Protein AF-A0A7S0T5B4-F1 (afdb_monomer_lite)

pLDDT: mean 70.28, std 14.41, range [34.53, 91.69]

Structure (mmCIF, N/CA/C/O backbone):
data_AF-A0A7S0T5B4-F1
#
_entry.id   AF-A0A7S0T5B4-F1
#
loop_
_atom_site.group_PDB
_atom_site.id
_atom_site.type_symbol
_atom_site.label_atom_id
_atom_site.label_alt_id
_atom_site.label_comp_id
_atom_site.label_asym_id
_atom_site.label_entity_id
_atom_site.label_seq_id
_atom_site.pdbx_PDB_ins_code
_atom_site.Cartn_x
_atom_site.Cartn_y
_atom_site.Cartn_z
_atom_site.occupancy
_atom_site.B_iso_or_equiv
_atom_site.auth_seq_id
_atom_site.auth_comp_id
_atom_site.auth_asym_id
_atom_site.auth_atom_id
_atom_site.pdbx_PDB_model_num
ATOM 1 N N . ARG A 1 1 ? -4.458 7.002 -20.142 1.00 47.94 1 ARG A N 1
ATOM 2 C CA . ARG A 1 1 ? -3.308 7.136 -19.213 1.00 47.94 1 ARG A CA 1
ATOM 3 C C . ARG A 1 1 ? -2.777 5.730 -18.992 1.00 47.94 1 ARG A C 1
ATOM 5 O O . ARG A 1 1 ? -3.425 4.990 -18.274 1.00 47.94 1 ARG A O 1
ATOM 12 N N . TYR A 1 2 ? -1.696 5.323 -19.653 1.00 45.62 2 TYR A N 1
ATOM 13 C CA . TYR A 1 2 ? -1.234 3.934 -19.577 1.00 45.62 2 TYR A CA 1
ATOM 14 C C . TYR A 1 2 ? 0.257 3.908 -19.277 1.00 45.62 2 TYR A C 1
ATOM 16 O O . TYR A 1 2 ? 1.030 4.614 -19.922 1.00 45.62 2 TYR A O 1
ATOM 24 N N . SER A 1 3 ? 0.638 3.125 -18.272 1.00 52.44 3 SER A N 1
ATOM 25 C CA . SER A 1 3 ? 2.032 2.772 -18.050 1.00 52.44 3 SER A CA 1
ATOM 26 C C . SER A 1 3 ? 2.401 1.601 -18.955 1.00 52.44 3 SER A C 1
ATOM 28 O O . SER A 1 3 ? 1.621 0.650 -19.013 1.00 52.44 3 SER A O 1
ATOM 30 N N . PRO A 1 4 ? 3.576 1.596 -19.604 1.00 54.25 4 PRO A N 1
ATOM 31 C CA . PRO A 1 4 ? 3.998 0.470 -20.438 1.00 54.25 4 PRO A CA 1
ATOM 32 C C . PRO A 1 4 ? 4.185 -0.853 -19.669 1.00 54.25 4 PRO A C 1
ATOM 34 O O . PRO A 1 4 ? 4.236 -1.905 -20.289 1.00 54.25 4 PRO A O 1
ATOM 37 N N . ASP A 1 5 ? 4.272 -0.823 -18.337 1.00 60.16 5 ASP A N 1
ATOM 38 C CA . ASP A 1 5 ? 4.393 -2.007 -17.467 1.00 60.16 5 ASP A CA 1
ATOM 39 C C . ASP A 1 5 ? 3.127 -2.294 -16.639 1.00 60.16 5 ASP A C 1
ATOM 41 O O . ASP A 1 5 ? 3.146 -3.185 -15.795 1.00 60.16 5 ASP A O 1
ATOM 45 N N . GLY A 1 6 ? 2.057 -1.509 -16.812 1.00 68.62 6 GLY A N 1
ATOM 46 C CA . GLY A 1 6 ? 0.827 -1.659 -16.028 1.00 68.62 6 GLY A CA 1
ATOM 47 C C . GLY A 1 6 ? 0.939 -1.324 -14.531 1.00 68.62 6 GLY A C 1
ATOM 48 O O . GLY A 1 6 ? 0.002 -1.617 -13.793 1.00 68.62 6 GLY A O 1
ATOM 49 N N . SER A 1 7 ? 2.036 -0.711 -14.061 1.00 74.81 7 SER A N 1
ATOM 50 C CA . SER A 1 7 ? 2.204 -0.328 -12.650 1.00 74.81 7 SER A CA 1
ATOM 51 C C . SER A 1 7 ? 1.821 1.135 -12.386 1.00 74.81 7 SER A C 1
ATOM 53 O O . SER A 1 7 ? 1.970 2.010 -13.247 1.00 74.81 7 SER A O 1
ATOM 55 N N . ALA A 1 8 ? 1.311 1.410 -11.184 1.00 72.88 8 ALA A N 1
ATOM 56 C CA . ALA A 1 8 ? 1.020 2.759 -10.711 1.00 72.88 8 ALA A CA 1
ATOM 57 C C . ALA A 1 8 ? 1.145 2.838 -9.184 1.00 72.88 8 ALA A C 1
ATOM 59 O O . ALA A 1 8 ? 0.676 1.949 -8.471 1.00 72.88 8 ALA A O 1
ATOM 60 N N . GLU A 1 9 ? 1.732 3.926 -8.685 1.00 76.25 9 GLU A N 1
ATOM 61 C CA . GLU A 1 9 ? 1.718 4.255 -7.262 1.00 76.25 9 GLU A CA 1
ATOM 62 C C . GLU A 1 9 ? 0.690 5.352 -7.002 1.00 76.25 9 GLU A C 1
ATOM 64 O O . GLU A 1 9 ? 0.733 6.425 -7.605 1.00 76.25 9 GLU A O 1
ATOM 69 N N . PHE A 1 10 ? -0.244 5.083 -6.091 1.00 73.00 10 PHE A N 1
ATOM 70 C CA . PHE A 1 10 ? -1.314 6.023 -5.761 1.00 73.00 10 PHE A CA 1
ATOM 71 C C . PHE A 1 10 ? -1.038 6.816 -4.485 1.00 73.00 10 PHE A C 1
ATOM 73 O O . PHE A 1 10 ? -1.572 7.912 -4.366 1.00 73.00 10 PHE A O 1
ATOM 80 N N . ASN A 1 11 ? -0.201 6.286 -3.575 1.00 74.44 11 ASN A N 1
ATOM 81 C CA . ASN A 1 11 ? 0.131 6.878 -2.271 1.00 74.44 11 ASN A CA 1
ATOM 82 C C . ASN A 1 11 ? -1.091 7.526 -1.613 1.00 74.44 11 ASN A C 1
ATOM 84 O O . ASN A 1 11 ? -1.126 8.719 -1.337 1.00 74.44 11 ASN A O 1
ATOM 88 N N . TRP A 1 12 ? -2.110 6.696 -1.414 1.00 78.44 12 TRP A N 1
ATOM 89 C CA . TRP A 1 12 ? -3.453 7.108 -1.045 1.00 78.44 12 TRP A CA 1
ATOM 90 C C . TRP A 1 12 ? -3.773 6.629 0.374 1.00 78.44 12 TRP A C 1
ATOM 92 O O . TRP A 1 12 ? -3.444 5.488 0.719 1.00 78.44 12 TRP A O 1
ATOM 102 N N . ARG A 1 13 ? -4.418 7.463 1.204 1.00 80.62 13 ARG A N 1
ATOM 103 C CA . ARG A 1 13 ? -4.793 7.089 2.580 1.00 80.62 13 ARG A CA 1
ATOM 104 C C . ARG A 1 13 ? -6.258 7.401 2.861 1.00 80.62 13 ARG A C 1
ATOM 106 O O . ARG A 1 13 ? -6.665 8.557 2.868 1.00 80.62 13 ARG A O 1
ATOM 113 N N . MET A 1 14 ? -7.027 6.355 3.157 1.00 83.69 14 MET A N 1
ATOM 114 C CA . MET A 1 14 ? -8.452 6.448 3.477 1.00 83.69 14 MET A CA 1
ATOM 115 C C . MET A 1 14 ? -8.731 5.928 4.879 1.00 83.69 14 MET A C 1
ATOM 117 O O . MET A 1 14 ? -8.122 4.951 5.321 1.00 83.69 14 MET A O 1
ATOM 121 N N . GLY A 1 15 ? -9.665 6.586 5.560 1.00 85.69 15 GLY A N 1
ATOM 122 C CA . GLY A 1 15 ? -10.147 6.202 6.878 1.00 85.69 15 GLY A CA 1
ATOM 123 C C . GLY A 1 15 ? -11.658 6.009 6.890 1.00 85.69 15 GLY A C 1
ATOM 124 O O . GLY A 1 15 ? -12.410 6.740 6.238 1.00 85.69 15 GLY A O 1
ATOM 125 N N . TRP A 1 16 ? -12.106 5.046 7.690 1.00 86.44 16 TRP A N 1
ATOM 126 C CA . TRP A 1 16 ? -13.516 4.817 7.980 1.00 86.44 16 TRP A CA 1
ATOM 127 C C . TRP A 1 16 ? -13.686 4.614 9.477 1.00 86.44 16 TRP A C 1
ATOM 129 O O . TRP A 1 16 ? -12.883 3.930 10.109 1.00 86.44 16 TRP A O 1
ATOM 139 N N . TRP A 1 17 ? -14.745 5.198 10.029 1.00 85.69 17 TRP A N 1
ATOM 140 C CA . TRP A 1 17 ? -15.187 4.877 11.376 1.00 85.69 17 TRP A CA 1
ATOM 141 C C . TRP A 1 17 ? -15.884 3.525 11.340 1.00 85.69 17 TRP A C 1
ATOM 143 O O . TRP A 1 17 ? -16.792 3.315 10.534 1.00 85.69 17 TRP A O 1
ATOM 153 N N . VAL A 1 18 ? -15.431 2.603 12.182 1.00 80.44 18 VAL A N 1
ATOM 154 C CA . VAL A 1 18 ? -15.962 1.243 12.247 1.00 80.44 18 VAL A CA 1
ATOM 155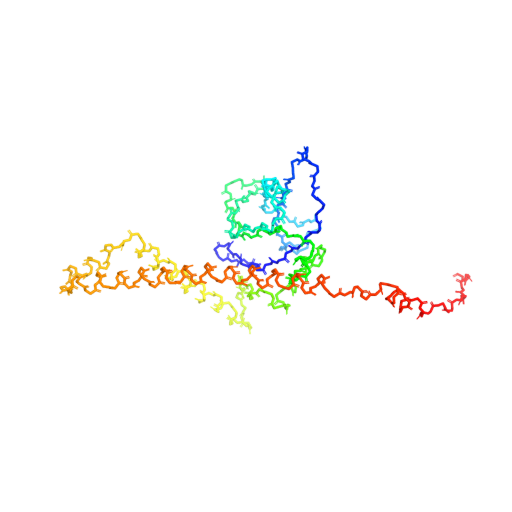 C C . VAL A 1 18 ? -16.343 0.956 13.688 1.00 80.44 18 VAL A C 1
ATOM 157 O O . VAL A 1 18 ? -15.497 0.998 14.578 1.00 80.44 18 VAL A O 1
ATOM 160 N N . SER A 1 19 ? -17.616 0.646 13.913 1.00 80.62 19 SER A N 1
ATOM 161 C CA . SER A 1 19 ? -18.043 -0.021 15.139 1.00 80.62 19 SER A CA 1
ATOM 162 C C . SER A 1 19 ? -17.615 -1.481 15.048 1.00 80.62 19 SER A C 1
ATOM 164 O O . SER A 1 19 ? -17.851 -2.120 14.020 1.00 80.62 19 SER A O 1
ATOM 166 N N . LEU A 1 20 ? -16.952 -1.997 16.086 1.00 71.88 20 LEU A N 1
ATOM 167 C CA . LEU A 1 20 ? -16.491 -3.384 16.098 1.00 71.88 20 LEU A CA 1
ATOM 168 C C . LEU A 1 20 ? -17.708 -4.306 15.900 1.00 71.88 20 LEU A C 1
ATOM 170 O O . LEU A 1 20 ? -18.674 -4.193 16.657 1.00 71.88 20 LEU A O 1
ATOM 174 N N . PRO A 1 21 ? -17.717 -5.138 14.843 1.00 67.50 21 PRO A N 1
ATOM 175 C CA . PRO A 1 21 ? -18.874 -5.958 14.519 1.00 67.50 21 PRO A CA 1
ATOM 176 C C . PRO A 1 21 ? -19.073 -7.038 15.582 1.00 67.50 21 PRO A C 1
ATOM 178 O O . PRO A 1 21 ? -18.110 -7.497 16.196 1.00 67.50 21 PRO A O 1
ATOM 181 N N . ASP A 1 22 ? -20.319 -7.484 15.753 1.00 65.69 22 ASP A N 1
ATOM 182 C CA . ASP A 1 22 ? -20.620 -8.668 16.559 1.00 65.69 22 ASP A CA 1
ATOM 183 C C . ASP A 1 22 ? -19.758 -9.854 16.108 1.00 65.69 22 ASP A C 1
ATOM 185 O O . ASP A 1 22 ? -19.593 -10.091 14.907 1.00 65.69 22 ASP A O 1
ATOM 189 N N . ALA A 1 23 ? -19.271 -10.656 17.061 1.00 63.50 23 ALA A N 1
ATOM 190 C CA . ALA A 1 23 ? -18.401 -11.813 16.804 1.00 63.50 23 ALA A CA 1
ATOM 191 C C . ALA A 1 23 ? -19.007 -12.853 15.828 1.00 63.50 23 ALA A C 1
ATOM 193 O O . ALA A 1 23 ? -18.297 -13.701 15.271 1.00 63.50 23 ALA A O 1
ATOM 194 N N . ALA A 1 24 ? -20.323 -12.785 15.602 1.00 66.31 24 ALA A N 1
ATOM 195 C CA . ALA A 1 24 ? -21.058 -13.606 14.647 1.00 66.31 24 ALA A CA 1
ATOM 196 C C . ALA A 1 24 ? -20.854 -13.187 13.174 1.00 66.31 24 ALA A C 1
ATOM 198 O O . ALA A 1 24 ? -21.029 -14.014 12.278 1.00 66.31 24 ALA A O 1
ATOM 199 N N . LEU A 1 25 ? -20.461 -11.940 12.893 1.00 68.12 25 LEU A N 1
ATOM 200 C CA . LEU A 1 25 ? -20.338 -11.410 11.532 1.00 68.12 25 LEU A CA 1
ATOM 201 C C . LEU A 1 25 ? -18.911 -11.566 10.991 1.00 68.12 25 LEU A C 1
ATOM 203 O O . LEU A 1 25 ? -17.937 -11.068 11.552 1.00 68.12 25 LEU A O 1
ATOM 207 N N . SER A 1 26 ? -18.768 -12.227 9.838 1.00 76.06 26 SER A N 1
ATOM 208 C CA . SER A 1 26 ? -17.487 -12.293 9.129 1.00 76.06 26 SER A CA 1
ATOM 209 C C . SER A 1 26 ? -17.218 -10.979 8.391 1.00 76.06 26 SER A C 1
ATOM 211 O O . SER A 1 26 ? -17.600 -10.825 7.228 1.00 76.06 26 SER A O 1
ATOM 213 N N . ALA A 1 27 ? -16.570 -10.028 9.058 1.00 82.00 27 ALA A N 1
ATOM 214 C CA . ALA A 1 27 ? -16.203 -8.757 8.447 1.00 82.00 27 ALA A CA 1
ATOM 215 C C . ALA A 1 27 ? -15.179 -8.946 7.315 1.00 82.00 27 ALA A C 1
ATOM 217 O O . ALA A 1 27 ? -14.152 -9.616 7.473 1.00 82.00 27 ALA A O 1
ATOM 218 N N . ARG A 1 28 ? -15.463 -8.336 6.161 1.00 86.94 28 ARG A N 1
ATOM 219 C CA . ARG A 1 28 ? -14.606 -8.365 4.971 1.00 86.94 28 ARG A CA 1
ATOM 220 C C . ARG A 1 28 ? -14.387 -6.951 4.457 1.00 86.94 28 ARG A C 1
ATOM 222 O O . ARG A 1 28 ? -15.324 -6.160 4.413 1.00 86.94 28 ARG A O 1
ATOM 229 N N . LEU A 1 29 ? -13.163 -6.666 4.028 1.00 88.00 29 LEU A N 1
ATOM 230 C CA . LEU A 1 29 ? -12.830 -5.449 3.298 1.00 88.00 29 LEU A CA 1
ATOM 231 C C . LEU A 1 29 ? -12.754 -5.786 1.810 1.00 88.00 29 LEU A C 1
ATOM 233 O O . LEU A 1 29 ? -11.847 -6.496 1.379 1.00 88.00 29 LEU A O 1
ATOM 237 N N . ARG A 1 30 ? -13.713 -5.288 1.030 1.00 90.50 30 ARG A N 1
ATOM 238 C CA . ARG A 1 30 ? -13.732 -5.464 -0.422 1.00 90.50 30 ARG A CA 1
ATOM 239 C C . ARG A 1 30 ? -12.977 -4.327 -1.096 1.00 90.50 30 ARG A C 1
ATOM 241 O O . ARG A 1 30 ? -13.276 -3.159 -0.867 1.00 90.50 30 ARG A O 1
ATOM 248 N N . LEU A 1 31 ? -12.019 -4.682 -1.939 1.00 89.81 31 LEU A N 1
ATOM 249 C CA . LEU A 1 31 ? -11.233 -3.762 -2.750 1.00 89.81 31 LEU A CA 1
ATOM 250 C C . LEU A 1 31 ? -11.639 -3.913 -4.206 1.00 89.81 31 LEU A C 1
ATOM 252 O O . LEU A 1 31 ? -11.792 -5.035 -4.691 1.00 89.81 31 LEU A O 1
ATOM 256 N N . GLN A 1 32 ? -11.812 -2.789 -4.893 1.00 89.31 32 GLN A N 1
ATOM 257 C CA . GLN A 1 32 ? -12.208 -2.735 -6.294 1.00 89.31 32 GLN A CA 1
ATOM 258 C C . GLN A 1 32 ? -11.385 -1.669 -7.013 1.00 89.31 32 GLN A C 1
ATOM 260 O O . GLN A 1 32 ? -11.203 -0.567 -6.501 1.00 89.31 32 GLN A O 1
ATOM 265 N N . VAL A 1 33 ? -10.884 -2.020 -8.191 1.00 85.81 33 VAL A N 1
ATOM 266 C CA . VAL A 1 33 ? -10.152 -1.125 -9.086 1.00 85.81 33 VAL A CA 1
ATOM 267 C C . VAL A 1 33 ? -11.009 -0.906 -10.317 1.00 85.81 33 VAL A C 1
ATOM 269 O O . VAL A 1 33 ? -11.443 -1.873 -10.946 1.00 85.81 33 VAL A O 1
ATOM 272 N N . TYR A 1 34 ? -11.225 0.356 -10.654 1.00 83.50 34 TYR A N 1
ATOM 273 C CA . TYR A 1 34 ? -12.055 0.780 -11.768 1.00 83.50 34 TYR A CA 1
ATOM 274 C C . TYR A 1 34 ? -11.219 1.503 -12.825 1.00 83.50 34 TYR A C 1
ATOM 276 O O . TYR A 1 34 ? -10.248 2.185 -12.493 1.00 83.50 34 TYR A O 1
ATOM 284 N N . ASP A 1 35 ? -11.594 1.336 -14.090 1.00 77.81 35 ASP A N 1
ATOM 285 C CA . ASP A 1 35 ? -11.069 2.121 -15.204 1.00 77.81 35 ASP A CA 1
ATOM 286 C C . ASP A 1 35 ? -11.960 3.342 -15.459 1.00 77.81 35 ASP A C 1
ATOM 288 O O . ASP A 1 35 ? -13.141 3.201 -15.773 1.00 77.81 35 ASP A O 1
ATOM 292 N N . ASP A 1 36 ? -11.352 4.520 -15.328 1.00 71.38 36 ASP A N 1
ATOM 293 C CA . ASP A 1 36 ? -11.942 5.852 -15.533 1.00 71.38 36 ASP A CA 1
ATOM 294 C C . ASP A 1 36 ? -11.521 6.453 -16.899 1.00 71.38 36 ASP A C 1
ATOM 296 O O . ASP A 1 36 ? -11.557 7.658 -17.135 1.00 71.38 36 ASP A O 1
ATOM 300 N N . THR A 1 37 ? -11.020 5.635 -17.835 1.00 64.19 37 THR A N 1
ATOM 301 C CA . THR A 1 37 ? -10.594 6.119 -19.165 1.00 64.19 37 THR A CA 1
ATOM 302 C C . THR A 1 37 ? -11.717 6.191 -20.199 1.00 64.19 37 THR A C 1
ATOM 304 O O . THR A 1 37 ? -11.502 6.725 -21.291 1.00 64.19 37 THR A O 1
ATOM 307 N N . SER A 1 38 ? -12.923 5.725 -19.871 1.00 55.25 38 SER A N 1
ATOM 308 C CA . SER A 1 38 ? -14.102 5.777 -20.739 1.00 55.25 38 SER A CA 1
ATOM 309 C C . SER A 1 38 ? -14.705 7.185 -20.810 1.00 55.25 38 SER A C 1
ATOM 311 O O . SER A 1 38 ? -15.785 7.459 -20.292 1.00 55.25 38 SER A O 1
ATOM 313 N N . PHE A 1 39 ? -14.021 8.090 -21.508 1.00 46.06 39 PHE A N 1
ATOM 314 C CA . PHE A 1 39 ? -14.609 9.349 -21.959 1.00 46.06 39 PHE A CA 1
ATOM 315 C C . PHE A 1 39 ? -15.751 9.053 -22.947 1.00 46.06 39 PHE A C 1
ATOM 317 O O . PHE A 1 39 ? -15.509 8.725 -24.106 1.00 46.06 39 PHE A O 1
ATOM 324 N N . GLY A 1 40 ? -17.002 9.189 -22.500 1.00 47.22 40 GLY A N 1
ATOM 325 C CA . GLY A 1 40 ? -18.162 9.327 -23.391 1.00 47.22 40 GLY A CA 1
ATOM 326 C C . GLY A 1 40 ? -19.089 8.119 -23.555 1.00 47.22 40 GLY A C 1
ATOM 327 O O . GLY A 1 40 ? -20.073 8.237 -24.281 1.00 47.22 40 GLY A O 1
ATOM 328 N N . SER A 1 41 ? -18.867 6.989 -22.880 1.00 46.34 41 SER A N 1
ATOM 329 C CA . SER A 1 41 ? -19.896 5.942 -22.799 1.00 46.34 41 SER A CA 1
ATOM 330 C C . SER A 1 41 ? -20.764 6.166 -21.565 1.00 46.34 41 SER A C 1
ATOM 332 O O . SER A 1 41 ? -20.263 6.141 -20.443 1.00 46.34 41 SER A O 1
ATOM 334 N N . PHE A 1 42 ? -22.059 6.392 -21.783 1.00 47.22 42 PHE A N 1
ATOM 335 C CA . PHE A 1 42 ? -23.084 6.471 -20.744 1.00 47.22 42 PHE A CA 1
ATOM 336 C C . PHE A 1 42 ? -22.886 5.377 -19.680 1.00 47.22 42 PHE A C 1
ATOM 338 O O . PHE A 1 42 ? -23.057 4.199 -19.972 1.00 47.22 42 PHE A O 1
ATOM 345 N N . ASN A 1 43 ? -22.571 5.798 -18.453 1.00 47.16 43 ASN A N 1
ATOM 346 C CA . ASN A 1 43 ? -22.687 5.031 -17.212 1.00 47.16 43 ASN A CA 1
ATOM 347 C C . ASN A 1 43 ? -22.009 3.650 -17.181 1.00 47.16 43 ASN A C 1
ATOM 349 O O . ASN A 1 43 ? -22.678 2.633 -17.342 1.00 47.16 43 ASN A O 1
ATOM 353 N N . ALA A 1 44 ? -20.718 3.612 -16.847 1.00 56.00 44 ALA A N 1
ATOM 354 C CA . ALA A 1 44 ? -20.191 2.811 -15.732 1.00 56.00 44 ALA A CA 1
ATOM 355 C C . ALA A 1 44 ? -18.664 2.778 -15.803 1.00 56.00 44 ALA A C 1
ATOM 357 O O . ALA A 1 44 ? -18.107 2.292 -16.788 1.00 56.00 44 ALA A O 1
ATOM 358 N N . ASP A 1 45 ? -17.999 3.211 -14.733 1.00 65.75 45 ASP A N 1
ATOM 359 C CA . ASP A 1 45 ? -16.594 2.879 -14.523 1.00 65.75 45 ASP A CA 1
ATOM 360 C C . ASP A 1 45 ? -16.442 1.356 -14.640 1.00 65.75 45 ASP A C 1
ATOM 362 O O . ASP A 1 45 ? -17.158 0.583 -13.983 1.00 65.75 45 ASP A O 1
ATOM 366 N N . ARG A 1 46 ? -15.548 0.889 -15.515 1.00 77.19 46 ARG A N 1
ATOM 367 C CA . ARG A 1 46 ? -15.425 -0.549 -15.778 1.00 77.19 46 ARG A CA 1
ATOM 368 C C . ARG A 1 46 ? -14.621 -1.192 -14.654 1.00 77.19 46 ARG A C 1
ATOM 370 O O . ARG A 1 46 ? -13.479 -0.815 -14.412 1.00 77.19 46 ARG A O 1
ATOM 377 N N . LEU A 1 47 ? -15.202 -2.177 -13.967 1.00 83.50 47 LEU A N 1
ATOM 378 C CA . LEU A 1 47 ? -14.497 -2.928 -12.927 1.00 83.50 47 LEU A CA 1
ATOM 379 C C . LEU A 1 47 ? -13.356 -3.745 -13.551 1.00 83.50 47 LEU A C 1
ATOM 381 O O . LEU A 1 47 ? -13.606 -4.691 -14.298 1.00 83.50 47 LEU A O 1
ATOM 385 N N . CYS A 1 48 ? -12.123 -3.408 -13.187 1.00 85.12 48 CYS A N 1
ATOM 386 C CA . CYS A 1 48 ? -10.908 -4.060 -13.672 1.00 85.12 48 CYS A CA 1
ATOM 387 C C . CYS A 1 48 ? -10.430 -5.169 -12.747 1.00 85.12 48 CYS A C 1
ATOM 389 O O . CYS A 1 48 ? -9.943 -6.194 -13.207 1.00 85.12 48 CYS A O 1
ATOM 391 N N . ALA A 1 49 ? -10.534 -4.987 -11.434 1.00 88.38 49 ALA A N 1
ATOM 392 C CA . ALA A 1 49 ? -10.062 -6.002 -10.504 1.00 88.38 49 ALA A CA 1
ATOM 393 C C . ALA A 1 49 ? -10.772 -5.891 -9.159 1.00 88.38 49 ALA A C 1
ATOM 395 O O . ALA A 1 49 ? -11.105 -4.790 -8.722 1.00 88.38 49 ALA A O 1
ATOM 396 N N . ALA A 1 50 ? -10.991 -7.023 -8.492 1.00 91.69 50 ALA A N 1
ATOM 397 C CA . ALA A 1 50 ? -11.558 -7.052 -7.151 1.00 91.69 50 ALA A CA 1
ATOM 398 C C . ALA A 1 50 ? -10.890 -8.100 -6.252 1.00 91.69 50 ALA A C 1
ATOM 400 O O . ALA A 1 50 ? -10.405 -9.129 -6.729 1.00 91.69 50 ALA A O 1
ATOM 401 N N . ALA A 1 51 ? -10.887 -7.837 -4.946 1.00 91.50 51 ALA A N 1
ATOM 402 C CA . ALA A 1 51 ? -10.449 -8.770 -3.912 1.00 91.50 51 ALA A CA 1
ATOM 403 C C . ALA A 1 51 ? -11.272 -8.576 -2.642 1.00 91.50 51 ALA A C 1
ATOM 405 O O . ALA A 1 51 ? -11.603 -7.448 -2.279 1.00 91.50 51 ALA A O 1
ATOM 406 N N . ASP A 1 52 ? -11.528 -9.676 -1.941 1.00 91.06 52 ASP A N 1
ATOM 407 C CA . ASP A 1 52 ? -12.118 -9.662 -0.609 1.00 91.06 52 ASP A CA 1
ATOM 408 C C . ASP A 1 52 ? -11.038 -10.017 0.412 1.00 91.06 52 ASP A C 1
ATOM 410 O O . ASP A 1 52 ? -10.496 -11.124 0.418 1.00 91.06 52 ASP A O 1
ATOM 414 N N . LEU A 1 53 ? -10.729 -9.074 1.294 1.00 89.88 53 LEU A N 1
ATOM 415 C CA . LEU A 1 53 ? -9.797 -9.273 2.391 1.00 89.88 53 LEU A CA 1
ATOM 416 C C . LEU A 1 53 ? -10.545 -9.682 3.648 1.00 89.88 53 LEU A C 1
ATOM 418 O O . LEU A 1 53 ? -11.446 -8.983 4.116 1.00 89.88 53 LEU A O 1
ATOM 422 N N . ASN A 1 54 ? -10.130 -10.803 4.229 1.00 87.81 54 ASN A N 1
ATOM 423 C CA . ASN A 1 54 ? -10.606 -11.208 5.538 1.00 87.81 54 ASN A CA 1
ATOM 424 C C . ASN A 1 54 ? -9.892 -10.384 6.619 1.00 87.81 54 ASN A C 1
ATOM 426 O O . ASN A 1 54 ? -8.708 -10.589 6.892 1.00 87.81 54 ASN A O 1
ATOM 430 N N . ILE A 1 55 ? -10.626 -9.454 7.228 1.00 88.56 55 ILE A N 1
ATOM 431 C CA . ILE A 1 55 ? -10.123 -8.586 8.300 1.00 88.56 55 ILE A CA 1
ATOM 432 C C . ILE A 1 55 ? -10.514 -9.089 9.692 1.00 88.56 55 ILE A C 1
ATOM 434 O O . ILE A 1 55 ? -10.140 -8.464 10.678 1.00 88.56 55 ILE A O 1
ATOM 438 N N . ARG A 1 56 ? -11.210 -10.230 9.791 1.00 86.56 56 ARG A N 1
ATOM 439 C CA . ARG A 1 56 ? -11.697 -10.782 11.062 1.00 86.56 56 ARG A CA 1
ATOM 440 C C . ARG A 1 56 ? -10.590 -10.926 12.100 1.00 86.56 56 ARG A C 1
ATOM 442 O O . ARG A 1 56 ? -10.724 -10.387 13.183 1.00 86.56 56 ARG A O 1
ATOM 449 N N . ALA A 1 57 ? -9.470 -11.549 11.732 1.00 85.12 57 ALA A N 1
ATOM 450 C CA . ALA A 1 57 ? -8.344 -11.722 12.649 1.00 85.12 57 ALA A CA 1
ATOM 451 C C . ALA A 1 57 ? -7.823 -10.380 13.194 1.00 85.12 57 ALA A C 1
ATOM 453 O O . ALA A 1 57 ? -7.489 -10.288 14.360 1.00 85.12 57 ALA A O 1
ATOM 454 N N . MET A 1 58 ? -7.821 -9.315 12.379 1.00 86.81 58 MET A N 1
ATOM 455 C CA . MET A 1 58 ? -7.424 -7.989 12.871 1.00 86.81 58 MET A CA 1
ATOM 456 C C . MET A 1 58 ? -8.425 -7.417 13.870 1.00 86.81 58 MET A C 1
ATOM 458 O O . MET A 1 58 ? -8.032 -6.712 14.785 1.00 86.81 58 MET A O 1
ATOM 462 N N . LEU A 1 59 ? -9.717 -7.654 13.665 1.00 85.75 59 LEU A N 1
ATOM 463 C CA . LEU A 1 59 ? -10.752 -7.157 14.566 1.00 85.75 59 LEU A CA 1
ATOM 464 C C . LEU A 1 59 ? -10.741 -7.936 15.885 1.00 85.75 59 LEU A C 1
ATOM 466 O O . LEU A 1 59 ? -10.820 -7.319 16.942 1.00 85.75 59 LEU A O 1
ATOM 470 N N . ASP A 1 60 ? -10.582 -9.259 15.814 1.00 84.31 60 ASP A N 1
ATOM 471 C CA . ASP A 1 60 ? -10.480 -10.143 16.978 1.00 84.31 60 ASP A CA 1
ATOM 472 C C . ASP A 1 60 ? -9.248 -9.777 17.827 1.00 84.31 60 ASP A C 1
ATOM 474 O O . ASP A 1 60 ? -9.368 -9.576 19.035 1.00 84.31 60 ASP A O 1
ATOM 478 N N . ASP A 1 61 ? -8.089 -9.576 17.190 1.00 83.88 61 ASP A N 1
ATOM 479 C CA . ASP A 1 61 ? -6.864 -9.126 17.860 1.00 83.88 61 ASP A CA 1
ATOM 480 C C . ASP A 1 61 ? -7.067 -7.753 18.544 1.00 83.88 61 ASP A C 1
ATOM 482 O O . ASP A 1 61 ? -6.594 -7.533 19.662 1.00 83.88 61 ASP A O 1
ATOM 486 N N . ALA A 1 62 ? -7.798 -6.822 17.913 1.00 83.69 62 ALA A N 1
ATOM 487 C CA . ALA A 1 62 ? -8.053 -5.498 18.492 1.00 83.69 62 ALA A CA 1
ATOM 488 C C . ALA A 1 62 ? -9.017 -5.568 19.677 1.00 83.69 62 ALA A C 1
ATOM 490 O O . ALA A 1 62 ? -8.839 -4.835 20.649 1.00 83.69 62 ALA A O 1
ATOM 491 N N . LEU A 1 63 ? -10.015 -6.452 19.613 1.00 82.25 63 LEU A N 1
ATOM 492 C CA . LEU A 1 63 ? -10.939 -6.713 20.716 1.00 82.25 63 LEU A CA 1
ATOM 493 C C . LEU A 1 63 ? -10.223 -7.343 21.915 1.00 82.25 63 LEU A C 1
ATOM 495 O O . LEU A 1 63 ? -10.521 -6.988 23.053 1.00 82.25 63 LEU A O 1
ATOM 499 N N . MET A 1 64 ? -9.282 -8.259 21.670 1.00 82.25 64 MET A N 1
ATOM 500 C CA . MET A 1 64 ? -8.544 -8.948 22.731 1.00 82.25 64 MET A CA 1
ATOM 501 C C . MET A 1 64 ? -7.498 -8.063 23.409 1.00 82.25 64 MET A C 1
ATOM 503 O O . MET A 1 64 ? -7.353 -8.119 24.630 1.00 82.25 64 MET A O 1
ATOM 507 N N . HIS A 1 65 ? -6.757 -7.269 22.635 1.00 81.00 65 HIS A N 1
ATOM 508 C CA . HIS A 1 65 ? -5.600 -6.533 23.149 1.00 81.00 65 HIS A CA 1
ATOM 509 C C . HIS A 1 65 ? -5.874 -5.048 23.404 1.00 81.00 65 HIS A C 1
ATOM 511 O O . HIS A 1 65 ? -5.143 -4.425 24.170 1.00 81.00 65 HIS A O 1
ATOM 517 N N . GLY A 1 66 ? -6.899 -4.459 22.779 1.00 74.00 66 GLY A N 1
ATOM 518 C CA . GLY A 1 66 ? -7.180 -3.021 22.873 1.00 74.00 66 GLY A CA 1
ATOM 519 C C . GLY A 1 66 ? -6.077 -2.128 22.286 1.00 74.00 66 GLY A C 1
ATOM 520 O O . GLY A 1 66 ? -6.113 -0.908 22.446 1.00 74.00 66 GLY A O 1
ATOM 521 N N . GLU A 1 67 ? -5.088 -2.719 21.614 1.00 80.12 67 GLU A N 1
ATOM 522 C CA . GLU A 1 67 ? -3.946 -2.022 21.034 1.00 80.12 67 GLU A CA 1
ATOM 523 C C . GLU A 1 67 ? -4.157 -1.727 19.539 1.00 80.12 67 GLU A C 1
ATOM 525 O O . GLU A 1 67 ? -4.886 -2.443 18.848 1.00 80.12 67 GLU A O 1
ATOM 530 N N . PRO A 1 68 ? -3.507 -0.679 18.999 1.00 83.25 68 PRO A N 1
ATOM 531 C CA . PRO A 1 68 ? -3.479 -0.418 17.566 1.00 83.25 68 PRO A CA 1
ATOM 532 C C . PRO A 1 68 ? -2.879 -1.576 16.772 1.00 83.25 68 PRO A C 1
ATOM 534 O O . PRO A 1 68 ? -1.755 -2.004 17.033 1.00 83.25 68 PRO A O 1
ATOM 537 N N . ILE A 1 69 ? -3.568 -2.004 15.719 1.00 84.56 69 ILE A N 1
ATOM 538 C CA . ILE A 1 69 ? -3.088 -3.069 14.836 1.00 84.56 69 ILE A CA 1
ATOM 539 C C . ILE A 1 69 ? -2.665 -2.474 13.511 1.00 84.56 69 ILE A C 1
ATOM 541 O O . ILE A 1 69 ? -3.439 -1.794 12.840 1.00 84.56 69 ILE A O 1
ATOM 545 N N . VAL A 1 70 ? -1.430 -2.770 13.110 1.00 85.81 70 VAL A N 1
ATOM 546 C CA . VAL A 1 70 ? -0.826 -2.237 11.889 1.00 85.81 70 VAL A CA 1
ATOM 547 C C . VAL A 1 70 ? -0.292 -3.382 11.035 1.00 85.81 70 VAL A C 1
ATOM 549 O O . VAL A 1 70 ? 0.708 -4.017 11.365 1.00 85.81 70 VAL A O 1
ATOM 552 N N . LYS A 1 71 ? -0.920 -3.605 9.881 1.00 84.56 71 LYS A N 1
ATOM 553 C CA . LYS A 1 71 ? -0.446 -4.516 8.835 1.00 84.56 71 LYS A CA 1
ATOM 554 C C . LYS A 1 71 ? 0.187 -3.704 7.711 1.00 84.56 71 LYS A C 1
ATOM 556 O O . LYS A 1 71 ? -0.515 -3.121 6.891 1.00 84.56 71 LYS A O 1
ATOM 561 N N . ARG A 1 72 ? 1.523 -3.638 7.669 1.00 80.62 72 ARG A N 1
ATOM 562 C CA . ARG A 1 72 ? 2.256 -2.826 6.678 1.00 80.62 72 ARG A CA 1
ATOM 563 C C . ARG A 1 72 ? 2.452 -3.564 5.353 1.00 80.62 72 ARG A C 1
ATOM 565 O O . ARG A 1 72 ? 2.862 -4.719 5.354 1.00 80.62 72 ARG A O 1
ATOM 572 N N . LYS A 1 73 ? 2.269 -2.839 4.241 1.00 80.69 73 LYS A N 1
ATOM 573 C CA . LYS A 1 73 ? 2.772 -3.174 2.893 1.00 80.69 73 LYS A CA 1
ATOM 574 C C . LYS A 1 73 ? 2.465 -4.605 2.423 1.00 80.69 73 LYS A C 1
ATOM 576 O O . LYS A 1 73 ? 3.314 -5.266 1.827 1.00 80.69 73 LYS A O 1
ATOM 581 N N . GLN A 1 74 ? 1.246 -5.067 2.667 1.00 84.88 74 GLN A N 1
ATOM 582 C CA . GLN A 1 74 ? 0.792 -6.391 2.270 1.00 84.88 74 GLN A CA 1
ATOM 583 C C . GLN A 1 74 ? 0.451 -6.413 0.776 1.00 84.88 74 GLN A C 1
ATOM 585 O O . GLN A 1 74 ? -0.318 -5.555 0.330 1.00 84.88 74 GLN A O 1
ATOM 590 N N . PRO A 1 75 ? 1.008 -7.355 -0.005 1.00 88.56 75 PRO A N 1
ATOM 591 C CA . PRO A 1 75 ? 0.566 -7.583 -1.369 1.00 88.56 75 PRO A CA 1
ATOM 592 C C . PRO A 1 75 ? -0.783 -8.308 -1.351 1.00 88.56 75 PRO A C 1
ATOM 594 O O . PRO A 1 75 ? -0.951 -9.325 -0.679 1.00 88.56 75 PRO A O 1
ATOM 597 N N . VAL A 1 76 ? -1.739 -7.787 -2.107 1.00 90.56 76 VAL A N 1
ATOM 598 C CA . VAL A 1 76 ? -3.082 -8.338 -2.258 1.00 90.56 76 VAL A CA 1
ATOM 599 C C . VAL A 1 76 ? -3.308 -8.650 -3.723 1.00 90.56 76 VAL A C 1
ATOM 601 O O . VAL A 1 76 ? -3.262 -7.758 -4.569 1.00 90.56 76 VAL A O 1
ATOM 604 N N . SER A 1 77 ? -3.546 -9.925 -4.016 1.00 90.31 77 SER A N 1
ATOM 605 C CA . SER A 1 77 ? -3.926 -10.375 -5.351 1.00 90.31 77 SER A CA 1
ATOM 606 C C . SER A 1 77 ? -5.391 -10.039 -5.610 1.00 90.31 77 SER A C 1
ATOM 608 O O . SER A 1 77 ? -6.282 -10.481 -4.883 1.00 90.31 77 SER A O 1
ATOM 610 N N . LEU A 1 78 ? -5.626 -9.263 -6.659 1.00 90.94 78 LEU A N 1
ATOM 611 C CA . LEU A 1 78 ? -6.935 -8.923 -7.192 1.00 90.94 78 LEU A CA 1
ATOM 612 C C . LEU A 1 78 ? -7.187 -9.760 -8.450 1.00 90.94 78 LEU A C 1
ATOM 614 O O . LEU A 1 78 ? -6.256 -10.077 -9.190 1.00 90.94 78 LEU A O 1
ATOM 618 N N . ARG A 1 79 ? -8.450 -10.102 -8.710 1.00 87.81 79 ARG A N 1
ATOM 619 C CA . ARG A 1 79 ? -8.851 -10.847 -9.913 1.00 87.81 79 ARG A CA 1
ATOM 620 C C . ARG A 1 79 ? -9.766 -10.001 -10.784 1.00 87.81 79 ARG A C 1
ATOM 622 O O . ARG A 1 79 ? -10.672 -9.347 -10.260 1.00 87.81 79 ARG A O 1
ATOM 629 N N . HIS A 1 80 ? -9.557 -10.039 -12.097 1.00 86.88 80 HIS A N 1
ATOM 630 C CA . HIS A 1 80 ? -10.488 -9.433 -13.044 1.00 86.88 80 HIS A CA 1
ATOM 631 C C . HIS A 1 80 ? -11.761 -10.297 -13.134 1.00 86.88 80 HIS A C 1
ATOM 633 O O . HIS A 1 80 ? -11.653 -11.518 -13.268 1.00 86.88 80 HIS A O 1
ATOM 639 N N . PRO A 1 81 ? -12.974 -9.710 -13.088 1.00 83.44 81 PRO A N 1
ATOM 640 C CA . PRO A 1 81 ? -14.230 -10.471 -13.072 1.00 83.44 81 PRO A CA 1
ATOM 641 C C . PRO A 1 81 ? -14.434 -11.352 -14.315 1.00 83.44 81 PRO A C 1
ATOM 643 O O . PRO A 1 81 ? -15.004 -12.432 -14.216 1.00 83.44 81 PRO A O 1
ATOM 646 N N . SER A 1 82 ? -13.965 -10.896 -15.477 1.00 82.88 82 SER A N 1
ATOM 647 C CA . SER A 1 82 ? -14.123 -11.592 -16.765 1.00 82.88 82 SER A CA 1
ATOM 648 C C . SER A 1 82 ? -12.853 -12.259 -17.310 1.00 82.88 82 SER A C 1
ATOM 650 O O . SER A 1 82 ? -12.956 -12.987 -18.287 1.00 82.88 82 SER A O 1
ATOM 652 N N . TYR A 1 83 ? -11.680 -12.001 -16.717 1.00 82.88 83 TYR A N 1
ATOM 653 C CA . TYR A 1 83 ? -10.367 -12.384 -17.268 1.00 82.88 83 TYR A CA 1
ATOM 654 C C . TYR A 1 83 ? -9.455 -12.884 -16.133 1.00 82.88 83 TYR A C 1
ATOM 656 O O . TYR A 1 83 ? -8.576 -12.154 -15.667 1.00 82.88 83 TYR A O 1
ATOM 664 N N . PRO A 1 84 ? -9.708 -14.085 -15.588 1.00 78.88 84 PRO A N 1
ATOM 665 C CA . PRO A 1 84 ? -9.003 -14.598 -14.409 1.00 78.88 84 PRO A CA 1
ATOM 666 C C . PRO A 1 84 ? -7.484 -14.749 -14.597 1.00 78.88 84 PRO A C 1
ATOM 668 O O . PRO A 1 84 ? -6.759 -14.822 -13.608 1.00 78.88 84 PRO A O 1
ATOM 671 N N . GLU A 1 85 ? -7.007 -14.788 -15.839 1.00 80.12 85 GLU A N 1
ATOM 672 C CA . GLU A 1 85 ? -5.596 -14.827 -16.224 1.00 80.12 85 GLU A CA 1
ATOM 673 C C . GLU A 1 85 ? -4.832 -13.519 -15.957 1.00 80.12 85 GLU A C 1
ATOM 675 O O . GLU A 1 85 ? -3.601 -13.527 -15.926 1.00 80.12 85 GLU A O 1
ATOM 680 N N . ILE A 1 86 ? -5.530 -12.399 -15.740 1.00 79.31 86 ILE A N 1
ATOM 681 C CA . ILE A 1 86 ? -4.896 -11.115 -15.427 1.00 79.31 86 ILE A CA 1
ATOM 682 C C . ILE A 1 86 ? -4.495 -11.092 -13.943 1.00 79.31 86 ILE A C 1
ATOM 684 O O . ILE A 1 86 ? -5.338 -10.901 -13.063 1.00 79.31 86 ILE A O 1
ATOM 688 N N . ASP A 1 87 ? -3.196 -11.240 -13.661 1.00 79.62 87 ASP A N 1
ATOM 689 C CA . ASP A 1 87 ? -2.637 -11.098 -12.309 1.00 79.62 87 ASP A CA 1
ATOM 690 C C . ASP A 1 87 ? -2.478 -9.615 -11.953 1.00 79.62 87 ASP A C 1
ATOM 692 O O . ASP A 1 87 ? -1.544 -8.940 -12.388 1.00 79.62 87 ASP A O 1
ATOM 696 N N . THR A 1 88 ? -3.417 -9.098 -11.163 1.00 85.25 88 THR A N 1
ATOM 697 C CA . THR A 1 88 ? -3.354 -7.734 -10.633 1.00 85.25 88 THR A CA 1
ATOM 698 C C . THR A 1 88 ? -2.957 -7.788 -9.167 1.00 85.25 88 THR A C 1
ATOM 700 O O . THR A 1 88 ? -3.561 -8.511 -8.376 1.00 85.25 88 THR A O 1
ATOM 703 N N . ARG A 1 89 ? -1.965 -6.992 -8.766 1.00 87.88 89 ARG A N 1
ATOM 704 C CA . ARG A 1 89 ? -1.497 -6.939 -7.377 1.00 87.88 89 ARG A CA 1
ATOM 705 C C . ARG A 1 89 ? -1.540 -5.514 -6.856 1.00 87.88 89 ARG A C 1
ATOM 707 O O . ARG A 1 89 ? -1.087 -4.593 -7.527 1.00 87.88 89 ARG A O 1
ATOM 714 N N . LEU A 1 90 ? -2.051 -5.350 -5.643 1.00 88.31 90 LEU A N 1
ATOM 715 C CA . LEU A 1 90 ? -2.067 -4.081 -4.923 1.00 88.31 90 LEU A CA 1
ATOM 716 C C . LEU A 1 90 ? -1.224 -4.210 -3.662 1.00 88.31 90 LEU A C 1
ATOM 718 O O . LEU A 1 90 ? -1.376 -5.169 -2.912 1.00 88.31 90 LEU A O 1
ATOM 722 N N . GLN A 1 91 ? -0.360 -3.235 -3.403 1.00 88.00 91 GLN A N 1
ATOM 723 C CA . GLN A 1 91 ? 0.332 -3.140 -2.126 1.00 88.00 91 GLN A CA 1
ATOM 724 C C . GLN A 1 91 ? -0.401 -2.150 -1.227 1.00 88.00 91 GLN A C 1
ATOM 726 O O . GLN A 1 91 ? -0.568 -0.987 -1.591 1.00 88.00 91 GLN A O 1
ATOM 731 N N . LEU A 1 92 ? -0.828 -2.602 -0.050 1.00 88.44 92 LEU A N 1
ATOM 732 C CA . LEU A 1 92 ? -1.590 -1.772 0.881 1.00 88.44 92 LEU A CA 1
ATOM 733 C C . LEU A 1 92 ? -1.126 -1.943 2.323 1.00 88.44 92 LEU A C 1
ATOM 735 O O . LEU A 1 92 ? -0.525 -2.950 2.694 1.00 88.44 92 LEU A O 1
ATOM 739 N N . ALA A 1 93 ? -1.406 -0.941 3.148 1.00 88.19 93 ALA A N 1
ATOM 740 C CA . ALA A 1 93 ? -1.257 -1.028 4.591 1.00 88.19 93 ALA A CA 1
ATOM 741 C C . ALA A 1 93 ? -2.629 -0.839 5.243 1.00 88.19 93 ALA A C 1
ATOM 743 O O . ALA A 1 93 ? -3.365 0.068 4.858 1.00 88.19 93 ALA A O 1
ATOM 744 N N . LEU A 1 94 ? -2.964 -1.690 6.212 1.00 90.12 94 LEU A N 1
ATOM 745 C CA . LEU A 1 94 ? -4.191 -1.580 7.000 1.00 90.12 94 LEU A CA 1
ATOM 746 C C . LEU A 1 94 ? -3.834 -1.237 8.436 1.00 90.12 94 LEU A C 1
ATOM 748 O O . LEU A 1 94 ? -2.979 -1.886 9.041 1.00 90.12 94 LEU A O 1
ATOM 752 N N . GLU A 1 95 ? -4.509 -0.232 8.974 1.00 88.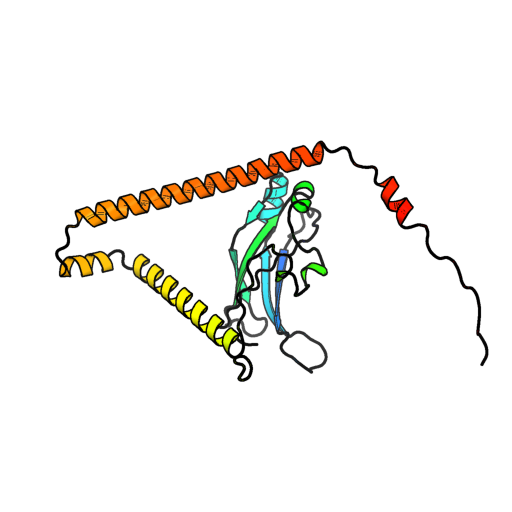81 95 GLU A N 1
ATOM 753 C CA . GLU A 1 95 ? -4.366 0.201 10.356 1.00 88.81 95 GLU A CA 1
ATOM 754 C C . GLU A 1 95 ? -5.745 0.207 11.010 1.00 88.81 95 GLU A C 1
ATOM 756 O O . GLU A 1 95 ? -6.677 0.812 10.483 1.00 88.81 95 GLU A O 1
ATOM 761 N N . LEU A 1 96 ? -5.862 -0.462 12.154 1.00 88.38 96 LEU A N 1
ATOM 762 C CA . LEU A 1 96 ? -7.014 -0.370 13.037 1.00 88.38 96 LEU A CA 1
ATOM 763 C C . LEU A 1 96 ? -6.552 0.340 14.305 1.00 88.38 9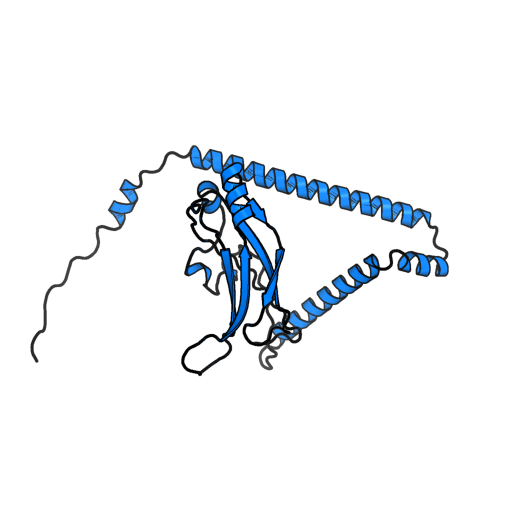6 LEU A C 1
ATOM 765 O O . LEU A 1 96 ? -5.646 -0.129 14.993 1.00 88.38 96 LEU A O 1
ATOM 769 N N . VAL A 1 97 ? -7.127 1.508 14.566 1.00 87.62 97 VAL A N 1
ATOM 770 C CA . VAL A 1 97 ? -6.710 2.400 15.650 1.00 87.62 97 VAL A CA 1
ATOM 771 C C . VAL A 1 97 ? -7.927 2.819 16.477 1.00 87.62 97 VAL A C 1
ATOM 773 O O . VAL A 1 97 ? -8.986 3.063 15.897 1.00 87.62 97 VAL A O 1
ATOM 776 N N . PRO A 1 98 ? -7.789 2.946 17.809 1.00 84.88 98 PRO A N 1
ATOM 777 C CA . PRO A 1 98 ? -8.789 3.600 18.645 1.00 84.88 98 PRO A CA 1
ATOM 778 C C . PRO A 1 98 ? -9.045 5.040 18.193 1.00 84.88 98 PRO A C 1
ATOM 780 O O . PRO A 1 98 ? -8.144 5.706 17.676 1.00 84.88 98 PRO A O 1
ATOM 783 N N . GLU A 1 99 ? -10.249 5.547 18.456 1.00 84.94 99 GLU A N 1
ATOM 784 C CA . GLU A 1 99 ? -10.663 6.905 18.081 1.00 84.94 99 GLU A CA 1
ATOM 785 C C . GLU A 1 99 ? -9.711 7.986 18.614 1.00 84.94 99 GLU A C 1
ATOM 787 O O . GLU A 1 99 ? -9.302 8.879 17.870 1.00 84.94 99 GLU A O 1
ATOM 792 N N . SER A 1 100 ? -9.252 7.835 19.859 1.00 83.44 100 SER A N 1
ATOM 793 C CA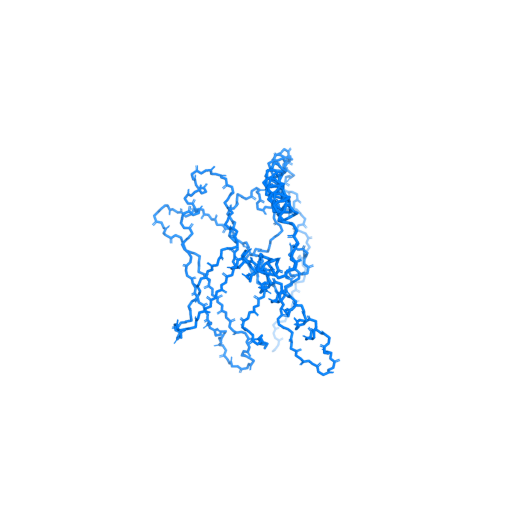 . SER A 1 100 ? -8.284 8.739 20.491 1.00 83.44 100 SER A CA 1
ATOM 794 C C . SER A 1 100 ? -6.973 8.867 19.706 1.00 83.44 100 SER A C 1
ATOM 796 O O . SER A 1 100 ? -6.379 9.943 19.649 1.00 83.44 100 SER A O 1
ATOM 798 N N . LEU A 1 101 ? -6.529 7.790 19.051 1.00 80.75 101 LEU A N 1
ATOM 799 C CA . LEU A 1 101 ? -5.327 7.783 18.218 1.00 80.75 101 LEU A CA 1
ATOM 800 C C . LEU A 1 101 ? -5.624 8.170 16.767 1.00 80.75 101 LEU A C 1
ATOM 802 O O . LEU A 1 101 ? -4.747 8.737 16.110 1.00 80.75 101 LEU A O 1
ATOM 806 N N . ALA A 1 102 ? -6.834 7.912 16.268 1.00 80.56 102 ALA A N 1
ATOM 807 C CA . ALA A 1 102 ? -7.259 8.255 14.912 1.00 80.56 102 ALA A CA 1
ATOM 808 C C . ALA A 1 102 ? -7.216 9.768 14.649 1.00 80.56 102 ALA A C 1
ATOM 810 O O . ALA A 1 102 ? -6.771 10.187 13.581 1.00 80.56 102 ALA A O 1
ATOM 811 N N . LEU A 1 103 ? -7.578 10.589 15.642 1.00 75.50 103 LEU A N 1
ATOM 812 C CA . LEU A 1 103 ? -7.539 12.057 15.545 1.00 75.50 103 LEU A CA 1
ATOM 813 C C . LEU A 1 103 ? -6.125 12.610 15.306 1.00 75.50 103 LEU A C 1
ATOM 815 O O . LEU A 1 103 ? -5.959 13.654 14.682 1.00 75.50 103 LEU A O 1
ATOM 819 N N . SER A 1 104 ? -5.092 11.891 15.753 1.00 75.94 104 SER A N 1
ATOM 820 C CA . SER A 1 104 ? -3.693 12.266 15.508 1.00 75.94 104 SER A CA 1
ATOM 821 C C . SER A 1 104 ? -3.195 11.894 14.105 1.00 75.94 104 SER A C 1
ATOM 823 O O . SER A 1 104 ? -2.096 12.293 13.705 1.00 75.94 104 SER A O 1
ATOM 825 N N . ARG A 1 105 ? -3.963 11.095 13.350 1.00 72.88 105 ARG A N 1
ATOM 826 C CA . ARG A 1 105 ? -3.590 10.636 12.011 1.00 72.88 105 ARG A CA 1
ATOM 827 C C . ARG A 1 105 ? -4.181 11.574 10.971 1.00 72.88 105 ARG A C 1
ATOM 829 O O . ARG A 1 105 ? -5.393 11.678 10.827 1.00 72.88 105 ARG A O 1
ATOM 836 N N . VAL A 1 106 ? -3.307 12.189 10.177 1.00 73.75 106 VAL A N 1
ATOM 837 C CA . VAL A 1 106 ? -3.737 12.932 8.991 1.00 73.75 106 VAL A CA 1
ATOM 838 C C . VAL A 1 106 ? -4.211 11.913 7.951 1.00 73.75 106 VAL A C 1
ATOM 840 O O . VAL A 1 106 ? -3.421 11.130 7.415 1.00 73.75 106 VAL A O 1
ATOM 843 N N . CYS A 1 107 ? -5.526 11.840 7.772 1.00 75.88 107 CYS A N 1
ATOM 844 C CA . CYS A 1 107 ? -6.217 10.898 6.903 1.00 75.88 107 CYS A CA 1
ATOM 845 C C . CYS A 1 107 ? -7.542 11.520 6.457 1.00 75.88 107 CYS A C 1
ATOM 847 O O . CYS A 1 107 ? -8.213 12.180 7.254 1.00 75.88 107 CYS A O 1
ATOM 849 N N . MET A 1 108 ? -7.930 11.299 5.202 1.00 79.50 108 MET A N 1
ATOM 850 C CA . MET A 1 108 ? -9.243 11.708 4.719 1.00 79.50 108 MET A CA 1
ATOM 851 C C . MET A 1 108 ? -10.265 10.602 4.991 1.00 79.50 108 MET A C 1
ATOM 853 O O . MET A 1 108 ? -10.017 9.422 4.735 1.00 79.50 108 MET A O 1
ATOM 857 N N . TYR A 1 109 ? -11.435 10.992 5.494 1.00 79.50 109 TYR A N 1
ATOM 858 C CA . TYR A 1 109 ? -12.495 10.063 5.881 1.00 79.50 109 TYR A CA 1
ATOM 859 C C . TYR A 1 109 ? -13.662 10.080 4.887 1.00 79.50 109 TYR A C 1
ATOM 861 O O . TYR A 1 109 ? -14.034 11.129 4.347 1.00 79.50 109 TYR A O 1
ATOM 869 N N . GLY A 1 110 ? -14.274 8.915 4.664 1.00 76.38 110 GLY A N 1
ATOM 870 C CA . GLY A 1 110 ? -15.493 8.787 3.858 1.00 76.38 110 GLY A CA 1
ATOM 871 C C . GLY A 1 110 ? -15.327 9.302 2.423 1.00 76.38 110 GLY A C 1
ATOM 872 O O . GLY A 1 110 ? -14.397 8.908 1.726 1.00 76.38 110 GLY A O 1
ATOM 873 N N . LYS A 1 111 ? -16.228 10.191 1.973 1.00 74.44 111 LYS A N 1
ATOM 874 C CA . LYS A 1 111 ? -16.222 10.739 0.600 1.00 74.44 111 LYS A CA 1
ATOM 875 C C . LYS A 1 111 ? -14.982 11.580 0.280 1.00 74.44 111 LYS A C 1
ATOM 877 O O . LYS A 1 111 ? -14.495 11.523 -0.842 1.00 74.44 111 LYS A O 1
ATOM 882 N N . ARG A 1 112 ? -14.425 12.284 1.272 1.00 72.81 112 ARG A N 1
ATOM 883 C CA . ARG A 1 112 ? -13.162 13.033 1.119 1.00 72.81 112 ARG A CA 1
ATOM 884 C C . ARG A 1 112 ? -11.975 12.100 0.884 1.00 72.81 112 ARG A C 1
ATOM 886 O O . ARG A 1 112 ? -10.994 12.456 0.243 1.00 72.81 112 ARG A O 1
ATOM 893 N N . GLY A 1 113 ? -12.111 10.854 1.340 1.00 71.75 113 GLY A N 1
ATOM 894 C CA . GLY A 1 113 ? -11.209 9.758 1.019 1.00 71.75 113 GLY A CA 1
ATOM 895 C C . GLY A 1 113 ? -11.097 9.460 -0.479 1.00 71.75 113 GLY A C 1
ATOM 896 O O . GLY A 1 113 ? -10.179 8.744 -0.840 1.00 71.75 113 GLY A O 1
ATOM 897 N N . TYR A 1 114 ? -11.962 9.998 -1.345 1.00 69.69 114 TYR A N 1
ATOM 898 C CA . TYR A 1 114 ? -11.916 9.808 -2.803 1.00 69.69 114 TYR A CA 1
ATOM 899 C C . TYR A 1 114 ? -11.413 11.051 -3.564 1.00 69.69 114 TYR A C 1
ATOM 901 O O . TYR A 1 114 ? -11.329 11.030 -4.790 1.00 69.69 114 TYR A O 1
ATOM 909 N N . GLU A 1 115 ? -11.061 12.133 -2.863 1.00 71.62 115 GLU A N 1
ATOM 910 C CA . GLU A 1 115 ? -10.555 13.357 -3.490 1.00 71.62 115 GLU A CA 1
ATOM 911 C C . GLU A 1 115 ? -9.162 13.139 -4.103 1.00 71.62 115 GLU A C 1
ATOM 913 O O . GLU A 1 115 ? -8.252 12.621 -3.460 1.00 71.62 115 GLU A O 1
ATOM 918 N N . LEU A 1 116 ? -8.976 13.577 -5.353 1.00 67.81 116 LEU A N 1
ATOM 919 C CA . LEU A 1 116 ? -7.710 13.441 -6.089 1.00 67.81 116 LEU A CA 1
ATOM 920 C C . LEU A 1 116 ? -6.578 14.328 -5.549 1.00 67.81 116 LEU A C 1
ATOM 922 O O . LEU A 1 116 ? -5.441 14.159 -5.982 1.00 67.81 116 LEU A O 1
ATOM 926 N N . THR A 1 117 ? -6.894 15.253 -4.639 1.00 64.94 117 THR A N 1
ATOM 927 C CA . THR A 1 117 ? -5.992 16.243 -4.030 1.00 64.94 117 THR A CA 1
ATOM 928 C C . THR A 1 117 ? -5.310 15.740 -2.756 1.00 64.94 117 THR A C 1
ATOM 930 O O . THR A 1 117 ? -4.698 16.524 -2.038 1.00 64.94 117 THR A O 1
ATOM 933 N N . GLN A 1 118 ? -5.396 14.443 -2.439 1.00 64.88 118 GLN A N 1
ATOM 934 C CA . GLN A 1 118 ? -4.747 13.878 -1.245 1.00 64.88 118 GLN A CA 1
ATOM 935 C C . GLN A 1 118 ? -3.218 13.993 -1.246 1.00 64.88 118 GLN A C 1
ATOM 937 O O . GLN A 1 118 ? -2.595 13.928 -0.187 1.00 64.88 118 GLN A O 1
ATOM 942 N N . ASP A 1 119 ? -2.616 14.190 -2.415 1.00 58.69 119 ASP A N 1
ATOM 943 C CA . ASP A 1 119 ? -1.197 14.491 -2.587 1.00 58.69 119 ASP A CA 1
ATOM 944 C C . ASP A 1 119 ? -0.826 15.928 -2.177 1.00 58.69 119 ASP A C 1
ATOM 946 O O . ASP A 1 119 ? 0.344 16.201 -1.913 1.00 58.69 119 ASP A O 1
ATOM 950 N N . GLN A 1 120 ? -1.801 16.841 -2.090 1.00 55.84 120 GLN A N 1
ATOM 951 C CA . GLN A 1 120 ? -1.575 18.263 -1.802 1.00 55.84 120 GLN A CA 1
ATOM 952 C C . GLN A 1 120 ? -1.453 18.562 -0.298 1.00 55.84 120 GLN A C 1
ATOM 954 O O . GLN A 1 120 ? -0.795 19.531 0.074 1.00 55.84 120 GLN A O 1
ATOM 959 N N . ASP A 1 121 ? -1.987 17.692 0.568 1.00 53.59 121 ASP A N 1
ATOM 960 C CA . ASP A 1 121 ? -1.969 17.850 2.035 1.00 53.59 121 ASP A CA 1
ATOM 961 C C . ASP A 1 121 ? -0.768 17.154 2.733 1.00 53.59 121 ASP A C 1
ATOM 963 O O . ASP A 1 121 ? -0.798 16.867 3.929 1.00 53.59 121 ASP A O 1
ATOM 967 N N . TYR A 1 122 ? 0.343 16.923 2.016 1.00 50.62 122 TYR A N 1
ATOM 968 C CA . TYR A 1 122 ? 1.680 16.591 2.564 1.00 50.62 122 TYR A CA 1
ATOM 969 C C . TYR A 1 122 ? 1.833 15.324 3.438 1.00 50.62 122 TYR A C 1
ATOM 971 O O . TYR A 1 122 ? 2.881 15.122 4.056 1.00 50.62 122 TYR A O 1
ATOM 979 N N . VAL A 1 123 ? 0.855 14.418 3.492 1.00 58.47 123 VAL A N 1
ATOM 980 C CA . VAL A 1 123 ? 0.959 13.214 4.347 1.00 58.47 123 VAL A CA 1
ATOM 981 C C . VAL A 1 123 ? 1.842 12.124 3.736 1.00 58.47 123 VAL A C 1
ATOM 983 O O . VAL A 1 123 ? 2.464 11.345 4.462 1.00 58.47 123 VAL A O 1
ATOM 986 N N . LEU A 1 124 ? 1.887 12.036 2.407 1.00 62.88 124 LEU A N 1
ATOM 987 C CA . LEU A 1 124 ? 2.550 10.961 1.675 1.00 62.88 124 LEU A CA 1
ATOM 988 C C . LEU A 1 124 ? 3.446 11.535 0.571 1.00 62.88 124 LEU A C 1
ATOM 990 O O . LEU A 1 124 ? 3.157 12.614 0.053 1.00 62.88 124 LEU A O 1
ATOM 994 N N . PRO A 1 125 ? 4.547 10.843 0.211 1.00 66.19 125 PRO A N 1
ATOM 995 C CA . PRO A 1 125 ? 5.375 11.270 -0.907 1.00 66.19 125 PRO A CA 1
ATOM 996 C C . PRO A 1 125 ? 4.527 11.344 -2.184 1.00 66.19 125 PRO A C 1
ATOM 998 O O . PRO A 1 125 ? 3.611 10.526 -2.349 1.00 66.19 125 PRO A O 1
ATOM 1001 N N . PRO A 1 126 ? 4.831 12.290 -3.092 1.00 67.19 126 PRO A N 1
ATOM 1002 C CA . PRO A 1 126 ? 4.065 12.463 -4.314 1.00 67.19 126 PRO A CA 1
ATOM 1003 C C . PRO A 1 126 ? 3.971 11.124 -5.060 1.00 67.19 126 PRO A C 1
ATOM 1005 O O . PRO A 1 126 ? 4.968 10.402 -5.154 1.00 67.19 126 PRO A O 1
ATOM 1008 N N . PRO A 1 127 ? 2.777 10.752 -5.542 1.00 70.19 127 PRO A N 1
ATOM 1009 C CA . PRO A 1 127 ? 2.561 9.456 -6.164 1.00 70.19 127 PRO A CA 1
ATOM 1010 C C . PRO A 1 127 ? 3.395 9.327 -7.440 1.00 70.19 127 PRO A C 1
ATOM 1012 O O . PRO A 1 127 ? 3.376 10.211 -8.301 1.00 70.19 127 PRO A O 1
ATOM 1015 N N . PHE A 1 128 ? 4.102 8.207 -7.595 1.00 73.06 128 PHE A N 1
ATOM 1016 C CA . PHE A 1 128 ? 4.813 7.900 -8.831 1.00 73.06 128 PHE A CA 1
ATOM 1017 C C . PHE A 1 128 ? 3.821 7.410 -9.898 1.00 73.06 128 PHE A C 1
ATOM 1019 O O . PHE A 1 128 ? 3.519 6.219 -10.022 1.00 73.06 128 PHE A O 1
ATOM 1026 N N . ARG A 1 129 ? 3.261 8.364 -10.653 1.00 72.50 129 ARG A N 1
ATOM 1027 C CA . ARG A 1 129 ? 2.230 8.114 -11.673 1.00 72.50 129 ARG A CA 1
ATOM 1028 C C . ARG A 1 129 ? 2.828 8.047 -13.083 1.00 72.50 129 ARG A C 1
ATOM 1030 O O . ARG A 1 129 ? 3.737 8.818 -13.387 1.00 72.50 129 ARG A O 1
ATOM 1037 N N . PRO A 1 130 ? 2.275 7.210 -13.980 1.00 71.31 130 PRO A N 1
ATOM 1038 C CA . PRO A 1 130 ? 2.663 7.203 -15.386 1.00 71.31 130 PRO A CA 1
ATOM 1039 C C . PRO A 1 130 ? 2.385 8.564 -16.027 1.00 71.31 130 PRO A C 1
ATOM 1041 O O . PRO A 1 130 ? 1.241 9.027 -16.052 1.00 71.31 130 PRO A O 1
ATOM 1044 N N . ALA A 1 131 ? 3.425 9.198 -16.561 1.00 71.94 131 ALA A N 1
ATOM 1045 C CA . ALA A 1 131 ? 3.296 10.416 -17.350 1.00 71.94 131 ALA A CA 1
ATOM 1046 C C . ALA A 1 131 ? 3.133 10.056 -18.833 1.00 71.94 131 ALA A C 1
ATOM 1048 O O . ALA A 1 131 ? 3.816 9.169 -19.335 1.00 71.94 131 ALA A O 1
ATOM 1049 N N . VAL A 1 132 ? 2.222 10.730 -19.539 1.00 71.62 132 VAL A N 1
ATOM 1050 C CA . VAL A 1 132 ? 2.030 10.540 -20.986 1.00 71.62 132 VAL A CA 1
ATOM 1051 C C . VAL A 1 132 ? 3.009 11.438 -21.735 1.00 71.62 132 VAL A C 1
ATOM 1053 O O . VAL A 1 132 ? 3.251 12.572 -21.319 1.00 71.62 132 VAL A O 1
ATOM 1056 N N . PHE A 1 133 ? 3.564 10.946 -22.842 1.00 74.81 133 PHE A N 1
ATOM 1057 C CA . PHE A 1 133 ? 4.390 11.769 -23.714 1.00 74.81 133 PHE A CA 1
ATOM 1058 C C . PHE A 1 133 ? 3.563 12.923 -24.293 1.00 74.81 133 PHE A C 1
ATOM 1060 O O . PHE A 1 133 ? 2.509 12.709 -24.888 1.00 74.81 133 PHE A O 1
ATOM 1067 N N . SER A 1 134 ? 4.053 14.148 -24.119 1.00 74.06 134 SER A N 1
ATOM 1068 C CA . SER A 1 134 ? 3.477 15.357 -24.700 1.00 74.06 134 SER A CA 1
ATOM 1069 C C . SER A 1 134 ? 4.563 16.101 -25.460 1.00 74.06 134 SER A C 1
ATOM 1071 O O . SER A 1 134 ? 5.625 16.374 -24.908 1.00 74.06 134 SER A O 1
ATOM 1073 N N . LEU A 1 135 ? 4.283 16.465 -26.713 1.00 78.00 135 LEU A N 1
ATOM 1074 C CA . LEU A 1 135 ? 5.194 17.265 -27.538 1.00 78.00 135 LEU A CA 1
ATOM 1075 C C . LEU A 1 135 ? 5.419 18.669 -26.956 1.00 78.00 135 LEU A C 1
ATOM 1077 O O . LEU A 1 135 ? 6.499 19.228 -27.104 1.00 78.00 135 LEU A O 1
ATOM 1081 N N . VAL A 1 136 ? 4.411 19.224 -26.276 1.00 85.00 136 VAL A N 1
ATOM 1082 C CA . VAL A 1 136 ? 4.439 20.588 -25.717 1.00 85.00 136 VAL A CA 1
ATOM 1083 C C . VAL A 1 136 ? 5.134 20.624 -24.353 1.00 85.00 136 VAL A C 1
ATOM 1085 O O . VAL A 1 136 ? 5.713 21.636 -23.974 1.00 85.00 136 VAL A O 1
ATOM 1088 N N . ASN A 1 137 ? 5.102 19.515 -23.609 1.00 78.31 137 ASN A N 1
ATOM 1089 C CA . ASN A 1 137 ? 5.813 19.380 -22.341 1.00 78.31 137 ASN A CA 1
ATOM 1090 C C . ASN A 1 137 ? 6.285 17.929 -22.137 1.00 78.31 137 ASN A C 1
ATOM 1092 O O . ASN A 1 137 ? 5.597 17.145 -21.477 1.00 78.31 137 ASN A O 1
ATOM 1096 N N . PRO A 1 138 ? 7.446 17.548 -22.696 1.00 81.25 138 PRO A N 1
ATOM 1097 C CA . PRO A 1 138 ? 7.932 16.173 -22.629 1.00 81.25 138 PRO A CA 1
ATOM 1098 C C . PRO A 1 138 ? 8.646 15.841 -21.309 1.00 81.25 138 PRO A C 1
ATOM 1100 O O . PRO A 1 138 ? 8.877 14.668 -21.012 1.00 81.25 138 PRO A O 1
ATOM 1103 N N . SER A 1 139 ? 9.000 16.850 -20.502 1.00 81.94 139 SER A N 1
ATOM 1104 C CA . SER A 1 139 ? 9.793 16.676 -19.276 1.00 81.94 139 SER A CA 1
ATOM 1105 C C . SER A 1 139 ? 9.184 15.672 -18.279 1.00 81.94 139 SER A C 1
ATOM 1107 O O . SE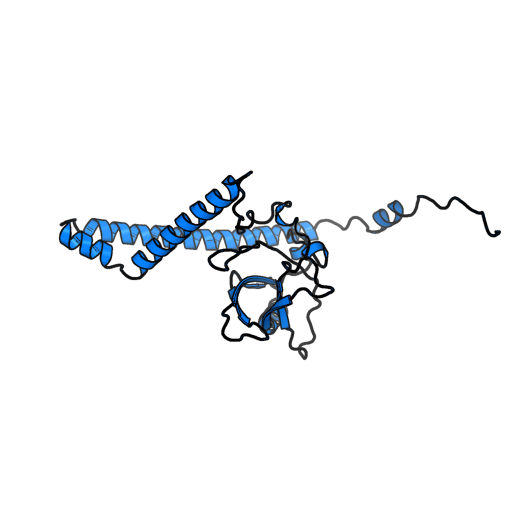R A 1 139 ? 9.919 14.785 -17.838 1.00 81.94 139 SER A O 1
ATOM 1109 N N . PRO A 1 140 ? 7.869 15.696 -17.970 1.00 79.88 140 PRO A N 1
ATOM 1110 C CA . PRO A 1 140 ? 7.258 14.723 -17.064 1.00 79.88 140 PRO A CA 1
ATOM 1111 C C . PRO A 1 140 ? 7.399 13.272 -17.540 1.00 79.88 140 PRO A C 1
ATOM 1113 O O . PRO A 1 140 ? 7.658 12.383 -16.732 1.00 79.88 140 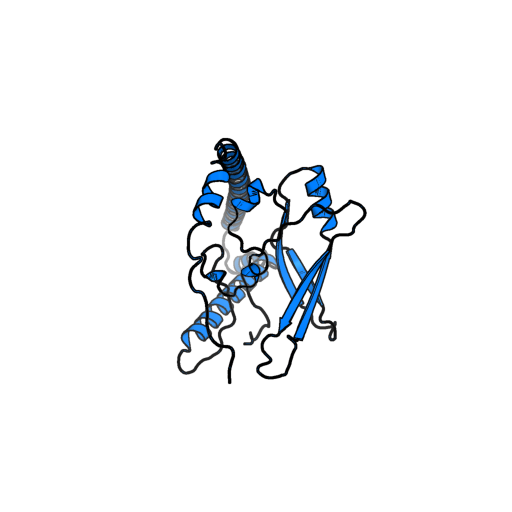PRO A O 1
ATOM 1116 N N . PHE A 1 141 ? 7.273 13.033 -18.850 1.00 81.44 141 PHE A N 1
ATOM 1117 C CA . PHE A 1 141 ? 7.424 11.704 -19.446 1.00 81.44 141 PHE A CA 1
ATOM 1118 C C . PHE A 1 141 ? 8.856 11.181 -19.315 1.00 81.44 141 PHE A C 1
ATOM 1120 O O . PHE A 1 141 ? 9.070 10.044 -18.883 1.00 81.44 141 PHE A O 1
ATOM 1127 N N . PHE A 1 142 ? 9.846 12.011 -19.654 1.00 80.81 142 PHE A N 1
ATOM 1128 C CA . PHE A 1 142 ? 11.248 11.621 -19.537 1.00 80.81 142 PHE A CA 1
ATOM 1129 C C . PHE A 1 142 ? 11.650 11.409 -18.079 1.00 80.81 142 PHE A C 1
ATOM 1131 O O . PHE A 1 142 ? 12.242 10.377 -17.778 1.00 80.81 142 PHE A O 1
ATOM 1138 N N . ASN A 1 143 ? 11.263 12.305 -17.166 1.00 81.94 143 ASN A N 1
ATOM 1139 C CA . ASN A 1 143 ? 11.522 12.144 -15.733 1.00 81.94 143 ASN A CA 1
ATOM 1140 C C . ASN A 1 143 ? 10.945 10.826 -15.204 1.00 81.94 143 ASN A C 1
ATOM 1142 O O . ASN A 1 143 ? 11.670 10.051 -14.585 1.00 81.94 143 ASN A O 1
ATOM 1146 N N . TYR A 1 144 ? 9.680 10.525 -15.520 1.00 81.06 144 TYR A N 1
ATOM 1147 C CA . TYR A 1 144 ? 9.061 9.245 -15.168 1.00 81.06 144 TYR A CA 1
ATOM 1148 C C . TYR A 1 144 ? 9.875 8.054 -15.702 1.00 81.06 144 TYR A C 1
ATOM 1150 O O . TYR A 1 144 ? 10.198 7.129 -14.956 1.00 81.06 144 TYR A O 1
ATOM 1158 N N . THR A 1 145 ? 10.268 8.096 -16.977 1.00 80.56 145 THR A N 1
ATOM 1159 C CA . THR A 1 145 ? 11.020 7.013 -17.630 1.00 80.56 145 THR A CA 1
ATOM 1160 C C . THR A 1 145 ? 12.410 6.817 -17.012 1.00 80.56 145 THR A C 1
ATOM 1162 O O . THR A 1 145 ? 12.802 5.682 -16.742 1.00 80.56 145 THR A O 1
ATOM 1165 N N . PHE A 1 146 ? 13.138 7.902 -16.727 1.00 82.12 146 PHE A N 1
ATOM 1166 C CA . PHE A 1 146 ? 14.463 7.853 -16.103 1.00 82.12 146 PHE A CA 1
ATOM 1167 C C . PHE A 1 146 ? 14.410 7.333 -14.668 1.00 82.12 146 PHE A C 1
ATOM 1169 O O . PHE A 1 146 ? 15.156 6.414 -14.327 1.00 82.12 146 PHE A O 1
ATOM 1176 N N . THR A 1 147 ? 13.520 7.874 -13.831 1.00 82.12 147 THR A N 1
ATOM 1177 C CA . THR A 1 147 ? 13.366 7.421 -12.439 1.00 82.12 147 THR A CA 1
ATOM 1178 C C . THR A 1 147 ? 12.995 5.941 -12.386 1.00 82.12 147 THR A C 1
ATOM 1180 O O . THR A 1 147 ? 13.544 5.183 -11.587 1.00 82.12 147 THR A O 1
ATOM 1183 N N . LYS A 1 148 ? 12.119 5.499 -13.291 1.00 78.62 148 LYS A N 1
ATOM 1184 C CA . LYS A 1 148 ? 11.738 4.093 -13.416 1.00 78.62 148 LYS A CA 1
ATOM 1185 C C . LYS A 1 148 ? 12.908 3.201 -13.820 1.00 78.62 148 LYS A C 1
ATOM 1187 O O . LYS A 1 148 ? 13.113 2.156 -13.204 1.00 78.62 148 LYS A O 1
ATOM 1192 N N . LEU A 1 149 ? 13.681 3.611 -14.826 1.00 82.38 149 LEU A N 1
ATOM 1193 C CA . LEU A 1 149 ? 14.858 2.870 -15.275 1.00 82.38 149 LEU A CA 1
ATOM 1194 C C . LEU A 1 149 ? 15.883 2.732 -14.143 1.00 82.38 149 LEU A C 1
ATOM 1196 O O . LEU A 1 149 ? 16.365 1.629 -13.895 1.00 82.38 149 LEU A O 1
ATOM 1200 N N . ALA A 1 150 ? 16.152 3.817 -13.413 1.00 82.62 150 ALA A N 1
ATOM 1201 C CA . ALA A 1 150 ? 17.060 3.811 -12.270 1.00 82.62 150 ALA A CA 1
ATOM 1202 C C . ALA A 1 150 ? 16.587 2.851 -11.165 1.00 82.62 150 ALA A C 1
ATOM 1204 O O . ALA A 1 150 ? 17.374 2.038 -10.678 1.00 82.62 150 ALA A O 1
ATOM 1205 N N . ASN A 1 151 ? 15.297 2.882 -10.813 1.00 80.25 151 ASN A N 1
ATOM 1206 C CA . ASN A 1 151 ? 14.723 1.975 -9.816 1.00 80.25 151 ASN A CA 1
ATOM 1207 C C . ASN A 1 151 ? 14.792 0.508 -10.264 1.00 80.25 151 ASN A C 1
ATOM 1209 O O . ASN A 1 151 ? 15.165 -0.357 -9.472 1.00 80.25 151 ASN A O 1
ATOM 1213 N N . SER A 1 152 ? 14.495 0.228 -11.537 1.00 78.19 152 SER A N 1
ATOM 1214 C CA . SER A 1 152 ? 14.604 -1.119 -12.108 1.00 78.19 152 SER A CA 1
ATOM 1215 C C . SER A 1 152 ? 16.047 -1.622 -12.100 1.00 78.19 152 SER A C 1
ATOM 1217 O O . SER A 1 152 ? 16.291 -2.761 -11.710 1.00 78.19 152 SER A O 1
ATOM 1219 N N . MET A 1 153 ? 17.012 -0.786 -12.495 1.00 76.31 153 MET A N 1
ATOM 1220 C CA . MET A 1 153 ? 18.436 -1.132 -12.463 1.00 76.31 153 MET A CA 1
ATOM 1221 C C . MET A 1 153 ? 18.916 -1.401 -11.038 1.00 76.31 153 MET A C 1
ATOM 1223 O O . MET A 1 153 ? 19.630 -2.373 -10.812 1.00 76.31 153 MET A O 1
ATOM 1227 N N . ASN A 1 154 ? 18.490 -0.588 -10.070 1.00 75.25 154 ASN A N 1
ATOM 1228 C CA . ASN A 1 154 ? 18.835 -0.783 -8.665 1.00 75.25 154 ASN A CA 1
ATOM 1229 C C . ASN A 1 154 ? 18.238 -2.092 -8.121 1.00 75.25 154 ASN A C 1
ATOM 1231 O O . ASN A 1 154 ? 18.939 -2.891 -7.506 1.00 75.25 154 ASN A O 1
ATOM 1235 N N . PHE A 1 155 ? 16.968 -2.373 -8.426 1.00 74.31 155 PHE A N 1
ATOM 1236 C CA . PHE A 1 155 ? 16.324 -3.624 -8.032 1.00 74.31 155 PHE A CA 1
ATOM 1237 C C . PHE A 1 155 ? 16.982 -4.848 -8.680 1.00 74.31 155 PHE A C 1
ATOM 1239 O O . PHE A 1 155 ? 17.207 -5.849 -8.000 1.00 74.31 155 PHE A O 1
ATOM 1246 N N . GLN A 1 156 ? 17.333 -4.780 -9.967 1.00 71.56 156 GLN A N 1
ATOM 1247 C CA . GLN A 1 156 ? 18.077 -5.840 -10.650 1.00 71.56 156 GLN A CA 1
ATOM 1248 C C . GLN A 1 156 ? 19.466 -6.022 -10.043 1.00 71.56 156 GLN A C 1
ATOM 1250 O O . GLN A 1 156 ? 19.843 -7.152 -9.751 1.00 71.56 156 GLN A O 1
ATOM 1255 N N . ALA A 1 157 ? 20.198 -4.938 -9.780 1.00 71.44 157 ALA A N 1
ATOM 1256 C CA . ALA A 1 157 ? 21.501 -5.000 -9.130 1.00 71.44 157 ALA A CA 1
ATOM 1257 C C . ALA A 1 157 ? 21.396 -5.651 -7.744 1.00 71.44 157 ALA A C 1
ATOM 1259 O O . ALA A 1 157 ? 22.165 -6.563 -7.444 1.00 71.44 157 ALA A O 1
ATOM 1260 N N . MET A 1 158 ? 20.407 -5.265 -6.930 1.00 68.19 158 MET A N 1
ATOM 1261 C CA . MET A 1 158 ? 20.147 -5.902 -5.637 1.00 68.19 158 MET A CA 1
ATOM 1262 C C . MET A 1 158 ? 19.771 -7.378 -5.784 1.00 68.19 158 MET A C 1
ATOM 1264 O O . MET A 1 158 ? 20.317 -8.217 -5.077 1.00 68.19 158 MET A O 1
ATOM 1268 N N . SER A 1 159 ? 18.880 -7.712 -6.718 1.00 66.06 159 SER A N 1
ATOM 1269 C CA . SER A 1 159 ? 18.401 -9.084 -6.939 1.00 66.06 159 SER A CA 1
ATOM 1270 C C . SER A 1 159 ? 19.509 -10.011 -7.440 1.00 66.06 159 SER A C 1
ATOM 1272 O O . SER A 1 159 ? 19.641 -11.130 -6.954 1.00 66.06 159 SER A O 1
ATOM 1274 N N . VAL A 1 160 ? 20.346 -9.541 -8.366 1.00 63.78 160 VAL A N 1
ATOM 1275 C CA . VAL A 1 160 ? 21.535 -10.260 -8.852 1.00 63.78 160 VAL A CA 1
ATOM 1276 C C . VAL A 1 160 ? 22.550 -10.427 -7.720 1.00 63.78 160 VAL A C 1
ATOM 1278 O O . VAL A 1 160 ? 23.091 -11.516 -7.545 1.00 63.78 160 VAL A O 1
ATOM 1281 N N . SER A 1 161 ? 22.754 -9.386 -6.907 1.00 62.72 161 SER A N 1
ATOM 1282 C CA . SER A 1 161 ? 23.640 -9.444 -5.734 1.00 62.72 161 SER A CA 1
ATOM 1283 C C . SER A 1 161 ? 23.135 -10.423 -4.664 1.00 62.72 161 SER A C 1
ATOM 1285 O O . SER A 1 161 ? 23.941 -11.051 -3.982 1.00 62.72 161 SER A O 1
ATOM 1287 N N . LEU A 1 162 ? 21.813 -10.579 -4.531 1.00 61.88 162 LEU A N 1
ATOM 1288 C CA . LEU A 1 162 ? 21.162 -11.534 -3.626 1.00 61.88 162 LEU A CA 1
ATOM 1289 C C . LEU A 1 162 ? 21.216 -12.979 -4.145 1.00 61.88 162 LEU A C 1
ATOM 1291 O O . LEU A 1 162 ? 21.415 -13.898 -3.356 1.00 61.88 162 LEU A O 1
ATOM 1295 N N . LEU A 1 163 ? 21.042 -13.189 -5.454 1.00 57.56 163 LEU A N 1
ATOM 1296 C CA . LEU A 1 163 ? 21.081 -14.518 -6.080 1.00 57.56 163 LEU A CA 1
ATOM 1297 C C . LEU A 1 163 ? 22.503 -15.069 -6.209 1.00 57.56 163 LEU A C 1
ATOM 1299 O O . LEU A 1 163 ? 22.699 -16.283 -6.218 1.00 57.56 163 LEU A O 1
ATOM 1303 N N . LEU A 1 164 ? 23.497 -14.189 -6.296 1.00 55.94 164 LEU A N 1
ATOM 1304 C CA . LEU A 1 164 ? 24.897 -14.561 -6.423 1.00 55.94 164 LEU A CA 1
ATOM 1305 C C . LEU A 1 164 ? 25.745 -13.814 -5.383 1.00 55.94 164 LEU A C 1
ATOM 1307 O O . LEU A 1 164 ? 26.536 -12.944 -5.758 1.00 55.94 164 LEU A O 1
ATOM 1311 N N . PRO A 1 165 ? 25.727 -14.235 -4.100 1.00 57.03 165 PRO A N 1
ATOM 1312 C CA . PRO A 1 165 ? 26.805 -13.878 -3.169 1.00 57.03 165 PRO A CA 1
ATOM 1313 C C . PRO A 1 165 ? 28.186 -14.322 -3.701 1.00 57.03 165 PRO A C 1
ATOM 1315 O O . PRO A 1 165 ? 29.222 -13.857 -3.235 1.00 57.03 165 PRO A O 1
ATOM 1318 N N . LEU A 1 166 ? 28.198 -15.199 -4.715 1.00 53.31 166 LEU A N 1
ATOM 1319 C CA . LEU A 1 166 ? 29.368 -15.721 -5.411 1.00 53.31 166 LEU A CA 1
ATOM 1320 C C . LEU A 1 166 ? 29.875 -14.857 -6.579 1.00 53.31 166 LEU A C 1
ATOM 1322 O O . LEU A 1 166 ? 31.027 -15.026 -6.945 1.00 53.31 166 LEU A O 1
ATOM 1326 N N . VAL A 1 167 ? 29.106 -13.931 -7.170 1.00 57.16 167 VAL A N 1
ATOM 1327 C CA . VAL A 1 167 ? 29.611 -13.092 -8.290 1.00 57.16 167 VAL A CA 1
ATOM 1328 C C . VAL A 1 167 ? 30.742 -12.151 -7.860 1.00 57.16 167 VAL A C 1
ATOM 1330 O O . VAL A 1 167 ? 31.753 -12.108 -8.564 1.00 57.16 167 VAL A O 1
ATOM 1333 N N . PRO A 1 168 ? 30.661 -11.468 -6.700 1.00 59.16 168 PRO A N 1
ATOM 1334 C CA . PRO A 1 168 ? 31.809 -10.750 -6.148 1.00 59.16 168 PRO A CA 1
ATOM 1335 C C . PRO A 1 168 ? 33.001 -11.688 -5.901 1.00 59.16 168 PRO A C 1
ATOM 1337 O O . PRO A 1 168 ? 34.137 -11.324 -6.176 1.00 59.16 168 PRO A O 1
ATOM 1340 N N . LEU A 1 169 ? 32.728 -12.922 -5.466 1.00 56.91 169 LEU A N 1
ATOM 1341 C CA . LEU A 1 169 ? 33.705 -13.981 -5.175 1.00 56.91 169 LEU A CA 1
ATOM 1342 C C . LEU A 1 169 ? 34.367 -14.578 -6.441 1.00 56.91 169 LEU A C 1
ATOM 1344 O O . LEU A 1 169 ? 35.532 -14.965 -6.411 1.00 56.91 169 LEU A O 1
ATOM 1348 N N . VAL A 1 170 ? 33.661 -14.617 -7.575 1.00 57.50 170 VAL A N 1
ATOM 1349 C CA . VAL A 1 170 ? 34.167 -15.073 -8.885 1.00 57.50 170 VAL A CA 1
ATOM 1350 C C . VAL A 1 170 ? 34.967 -13.966 -9.571 1.00 57.50 170 VAL A C 1
ATOM 1352 O O . VAL A 1 170 ? 36.064 -14.228 -10.063 1.00 57.50 170 VAL A O 1
ATOM 1355 N N . LEU A 1 171 ? 34.487 -12.716 -9.529 1.00 58.19 171 LEU A N 1
ATOM 1356 C CA . LEU A 1 171 ? 35.288 -11.544 -9.912 1.00 58.19 171 LEU A CA 1
ATOM 1357 C C . LEU A 1 171 ? 36.572 -11.455 -9.066 1.00 58.19 171 LEU A C 1
ATOM 1359 O O . LEU A 1 171 ? 37.624 -11.104 -9.588 1.00 58.19 171 LEU A O 1
ATOM 1363 N N . GLN A 1 172 ? 36.513 -11.858 -7.794 1.00 55.12 172 GLN A N 1
ATOM 1364 C CA . GLN A 1 172 ? 37.652 -11.953 -6.877 1.00 55.12 172 GLN A CA 1
ATOM 1365 C C . GLN A 1 172 ? 38.626 -13.095 -7.219 1.00 55.12 172 GLN A C 1
ATOM 1367 O O . GLN A 1 172 ? 39.836 -12.896 -7.113 1.00 55.12 172 GLN A O 1
ATOM 1372 N N . PHE A 1 173 ? 38.142 -14.262 -7.662 1.00 55.16 173 PHE A N 1
ATOM 1373 C CA . PHE A 1 173 ? 39.012 -15.345 -8.148 1.00 55.16 173 PHE A CA 1
ATOM 1374 C C . PHE A 1 173 ? 39.826 -14.895 -9.374 1.00 55.16 173 PHE A C 1
ATOM 1376 O O . PHE A 1 173 ? 40.984 -15.275 -9.536 1.00 55.16 173 PHE A O 1
ATOM 1383 N N . ILE A 1 174 ? 39.231 -14.024 -10.195 1.00 60.84 174 ILE A N 1
ATOM 1384 C CA . ILE A 1 174 ? 39.867 -13.404 -11.363 1.00 60.84 174 ILE A CA 1
ATOM 1385 C C . ILE A 1 174 ? 40.792 -12.234 -10.955 1.00 60.84 174 ILE A C 1
ATOM 1387 O O . ILE A 1 174 ? 41.805 -12.011 -11.611 1.00 60.84 174 ILE A O 1
ATOM 1391 N N . ALA A 1 175 ? 40.495 -11.516 -9.862 1.00 62.62 175 ALA A N 1
ATOM 1392 C CA . ALA A 1 175 ? 41.188 -10.284 -9.455 1.00 62.62 175 ALA A CA 1
ATOM 1393 C C . ALA A 1 175 ? 42.198 -10.417 -8.287 1.00 62.62 175 ALA A C 1
ATOM 1395 O O . ALA A 1 175 ? 42.704 -9.396 -7.820 1.00 62.62 175 ALA A O 1
ATOM 1396 N N . TRP A 1 176 ? 42.499 -11.630 -7.793 1.00 63.19 176 TRP A N 1
ATOM 1397 C CA . TRP A 1 176 ? 43.535 -11.910 -6.765 1.00 63.19 176 TRP A CA 1
ATOM 1398 C C . TRP A 1 176 ? 43.466 -11.025 -5.499 1.00 63.19 176 TRP A C 1
ATOM 1400 O O . TRP A 1 176 ? 44.465 -10.747 -4.834 1.00 63.19 176 TRP A O 1
ATOM 1410 N N . THR A 1 177 ? 42.272 -10.563 -5.134 1.00 60.59 177 THR A N 1
ATOM 1411 C CA . THR A 1 177 ? 42.081 -9.635 -4.013 1.00 60.59 177 THR A CA 1
ATOM 1412 C C . THR A 1 177 ? 41.952 -10.414 -2.690 1.00 60.59 177 THR A C 1
ATOM 1414 O O . THR A 1 177 ? 41.189 -11.388 -2.638 1.00 60.59 177 THR A O 1
ATOM 1417 N N . PRO A 1 178 ? 42.652 -10.033 -1.597 1.00 68.44 178 PRO A N 1
ATOM 1418 C CA . PRO A 1 178 ? 42.649 -10.812 -0.356 1.00 68.44 178 PRO A CA 1
ATOM 1419 C C . PRO A 1 178 ? 41.247 -10.915 0.259 1.00 68.44 178 PRO A C 1
ATOM 1421 O O . PRO A 1 178 ? 40.600 -9.907 0.549 1.00 68.44 178 PRO A O 1
ATOM 1424 N N . TRP A 1 179 ? 40.794 -12.144 0.513 1.00 64.88 179 TRP A N 1
ATOM 1425 C CA . TRP A 1 179 ? 39.455 -12.471 1.030 1.00 64.88 179 TRP A CA 1
ATOM 1426 C C . TRP A 1 179 ? 39.120 -11.835 2.390 1.00 64.88 179 TRP A C 1
ATOM 1428 O O . TRP A 1 179 ? 37.949 -11.672 2.735 1.00 64.88 179 TRP A O 1
ATOM 1438 N N . GLN A 1 180 ? 40.140 -11.419 3.141 1.00 68.06 180 GLN A N 1
ATOM 1439 C CA . GLN A 1 180 ? 40.017 -10.792 4.458 1.00 68.06 180 GLN A CA 1
ATOM 1440 C C . GLN A 1 180 ? 39.245 -9.463 4.408 1.00 68.06 180 GLN A C 1
ATOM 1442 O O . GLN A 1 180 ? 38.472 -9.173 5.321 1.00 68.06 180 GLN A O 1
ATOM 1447 N N . TRP A 1 181 ? 39.380 -8.683 3.329 1.00 62.72 181 TRP A N 1
ATOM 1448 C CA . TRP A 1 181 ? 38.680 -7.401 3.178 1.00 62.72 181 TRP A CA 1
ATOM 1449 C C . TRP A 1 181 ? 37.173 -7.567 2.986 1.00 62.72 181 TRP A C 1
ATOM 1451 O O . TRP A 1 181 ? 36.399 -6.746 3.470 1.00 62.72 181 TRP A O 1
ATOM 1461 N N . TYR A 1 182 ? 36.739 -8.654 2.347 1.00 57.78 182 TYR A N 1
ATOM 1462 C CA . TYR A 1 182 ? 35.320 -8.952 2.154 1.00 57.78 182 TYR A CA 1
ATOM 1463 C C . TYR A 1 182 ? 34.698 -9.654 3.358 1.00 57.78 182 TYR A C 1
ATOM 1465 O O . TYR A 1 182 ? 33.537 -9.392 3.654 1.00 57.78 182 TYR A O 1
ATOM 1473 N N . ALA A 1 183 ? 35.447 -10.477 4.100 1.00 66.31 183 ALA A N 1
ATOM 1474 C CA . ALA A 1 183 ? 34.999 -10.962 5.408 1.00 66.31 183 ALA A CA 1
ATOM 1475 C C . ALA A 1 183 ? 34.786 -9.783 6.374 1.00 66.31 183 ALA A C 1
ATOM 1477 O O . ALA A 1 183 ? 33.745 -9.693 7.024 1.00 66.31 183 ALA A O 1
ATOM 1478 N N . ALA A 1 184 ? 35.720 -8.824 6.379 1.00 68.69 184 ALA A N 1
ATOM 1479 C CA . ALA A 1 184 ? 35.578 -7.575 7.118 1.00 68.69 184 ALA A CA 1
ATOM 1480 C C . ALA A 1 184 ? 34.403 -6.728 6.597 1.00 68.69 184 ALA A C 1
ATOM 1482 O O . ALA A 1 184 ? 33.589 -6.276 7.393 1.00 68.69 184 ALA A O 1
ATOM 1483 N N . GLY A 1 185 ? 34.254 -6.567 5.278 1.00 70.38 185 GLY A N 1
ATOM 1484 C CA . GLY A 1 185 ? 33.153 -5.819 4.662 1.00 70.38 185 GLY A CA 1
ATOM 1485 C C . GLY A 1 185 ? 31.777 -6.446 4.901 1.00 70.38 185 GLY A C 1
ATOM 1486 O O . GLY A 1 185 ? 30.818 -5.732 5.171 1.00 70.38 185 GLY A O 1
ATOM 1487 N N . SER A 1 186 ? 31.684 -7.776 4.885 1.00 65.81 186 SER A N 1
ATOM 1488 C CA . SER A 1 186 ? 30.457 -8.523 5.184 1.00 65.81 186 SER A CA 1
ATOM 1489 C C . SER A 1 186 ? 30.109 -8.427 6.665 1.00 65.81 186 SER A C 1
ATOM 1491 O O . SER A 1 186 ? 28.961 -8.159 7.001 1.00 65.81 186 SER A O 1
ATOM 1493 N N . ALA A 1 187 ? 31.096 -8.554 7.558 1.00 71.31 187 ALA A N 1
ATOM 1494 C CA . ALA A 1 187 ? 30.899 -8.331 8.989 1.00 71.31 187 ALA A CA 1
ATOM 1495 C C . ALA A 1 187 ? 30.456 -6.886 9.282 1.00 71.31 187 ALA A C 1
ATOM 1497 O O . ALA A 1 187 ? 29.553 -6.662 10.087 1.00 71.31 187 ALA A O 1
ATOM 1498 N N . LEU A 1 188 ? 31.035 -5.907 8.582 1.00 68.50 188 LEU A N 1
ATOM 1499 C CA . LEU A 1 188 ? 30.683 -4.494 8.704 1.00 68.50 188 LEU A CA 1
ATOM 1500 C C . LEU A 1 188 ? 29.287 -4.215 8.124 1.00 68.50 188 LEU A C 1
ATOM 1502 O O . LEU A 1 188 ? 28.504 -3.499 8.742 1.00 68.50 188 LEU A O 1
ATOM 1506 N N . GLY A 1 189 ? 28.924 -4.852 7.009 1.00 69.75 189 GLY A N 1
ATOM 1507 C CA . GLY A 1 189 ? 27.580 -4.819 6.432 1.00 69.75 189 GLY A CA 1
ATOM 1508 C C . GLY A 1 189 ? 26.523 -5.419 7.362 1.00 69.75 189 GLY A C 1
ATOM 1509 O O . GLY A 1 189 ? 25.482 -4.801 7.577 1.00 69.75 189 GLY A O 1
ATOM 1510 N N . VAL A 1 190 ? 26.811 -6.564 7.990 1.00 75.88 190 VAL A N 1
ATOM 1511 C CA . VAL A 1 190 ? 25.942 -7.180 9.009 1.00 75.88 190 VAL A CA 1
ATOM 1512 C C . VAL A 1 190 ? 25.814 -6.276 10.237 1.00 75.88 190 VAL A C 1
ATOM 1514 O O . VAL A 1 190 ? 24.709 -6.089 10.741 1.00 75.88 190 VAL A O 1
ATOM 1517 N N . ALA A 1 191 ? 26.902 -5.653 10.694 1.00 68.62 191 ALA A N 1
ATOM 1518 C CA . ALA A 1 191 ? 26.866 -4.716 11.816 1.00 68.62 191 ALA A CA 1
ATOM 1519 C C . ALA A 1 191 ? 26.033 -3.459 11.502 1.00 68.62 191 ALA A C 1
ATOM 1521 O O . ALA A 1 191 ? 25.250 -3.008 12.340 1.00 68.62 191 ALA A O 1
ATOM 1522 N N . VAL A 1 192 ? 26.157 -2.909 10.289 1.00 71.25 192 VAL A N 1
ATOM 1523 C CA . VAL A 1 192 ? 25.330 -1.787 9.818 1.00 71.25 192 VAL A CA 1
ATOM 1524 C C . VAL A 1 192 ? 23.867 -2.209 9.704 1.00 71.25 192 VAL A C 1
ATOM 1526 O O . VAL A 1 192 ? 23.003 -1.485 10.193 1.00 71.25 192 VAL A O 1
ATOM 1529 N N . PHE A 1 193 ? 23.581 -3.383 9.140 1.00 77.31 193 PHE A N 1
ATOM 1530 C CA . PHE A 1 193 ? 22.225 -3.924 9.048 1.00 77.31 193 PHE A CA 1
ATOM 1531 C C . PHE A 1 193 ? 21.588 -4.094 10.431 1.00 77.31 193 PHE A C 1
ATOM 1533 O O . PHE A 1 193 ? 20.492 -3.588 10.659 1.00 77.31 193 PHE A O 1
ATOM 1540 N N . LEU A 1 194 ? 22.292 -4.715 11.383 1.00 74.38 194 LEU A N 1
ATOM 1541 C CA . LEU A 1 194 ? 21.826 -4.855 12.765 1.00 74.38 194 LEU A CA 1
ATOM 1542 C C . LEU A 1 194 ? 21.594 -3.493 13.423 1.00 74.38 194 LEU A C 1
ATOM 1544 O O . LEU A 1 194 ? 20.595 -3.301 14.111 1.00 74.38 194 LEU A O 1
ATOM 1548 N N . ARG A 1 195 ? 22.478 -2.518 13.187 1.00 73.94 195 ARG A N 1
ATOM 1549 C CA . ARG A 1 195 ? 22.308 -1.158 13.710 1.00 73.94 195 ARG A CA 1
ATOM 1550 C C . ARG A 1 195 ? 21.079 -0.469 13.123 1.00 73.94 195 ARG A C 1
ATOM 1552 O O . ARG A 1 195 ? 20.349 0.172 13.874 1.00 73.94 195 ARG A O 1
ATOM 1559 N N . VAL A 1 196 ? 20.846 -0.590 11.817 1.00 69.69 196 VAL A N 1
ATOM 1560 C CA . VAL A 1 196 ? 19.654 -0.042 11.150 1.00 69.69 196 VAL A CA 1
ATOM 1561 C C . VAL A 1 196 ? 18.398 -0.728 11.677 1.00 69.69 196 VAL A C 1
ATOM 1563 O O . VAL A 1 196 ? 17.482 -0.033 12.098 1.00 69.69 196 VAL A O 1
ATOM 1566 N N . PHE A 1 197 ? 18.394 -2.058 11.766 1.00 72.44 197 PHE A N 1
ATOM 1567 C CA . PHE A 1 197 ? 17.284 -2.840 12.309 1.00 72.44 197 PHE A CA 1
ATOM 1568 C C . PHE A 1 197 ? 16.935 -2.432 13.751 1.00 72.44 197 PHE A C 1
ATOM 1570 O O . PHE A 1 197 ? 15.775 -2.164 14.062 1.00 72.44 197 PHE A O 1
ATOM 1577 N N . LEU A 1 198 ? 17.940 -2.288 14.622 1.00 79.38 198 LEU A N 1
ATOM 1578 C CA . LEU A 1 198 ? 17.750 -1.830 16.003 1.00 79.38 198 LEU A CA 1
ATOM 1579 C C . LEU A 1 198 ? 17.295 -0.366 16.082 1.00 79.38 198 LEU A C 1
ATOM 1581 O O . LEU A 1 198 ? 16.489 -0.019 16.942 1.00 79.38 198 LEU A O 1
ATOM 1585 N N . LEU A 1 199 ? 17.794 0.511 15.206 1.00 74.81 199 LEU A N 1
ATOM 1586 C CA . LEU A 1 199 ? 17.314 1.894 15.109 1.00 74.81 199 LEU A CA 1
ATOM 1587 C C . LEU A 1 199 ? 15.864 1.955 14.631 1.00 74.81 199 LEU A C 1
ATOM 1589 O O . LEU A 1 199 ? 15.116 2.828 15.063 1.00 74.81 199 LEU A O 1
ATOM 1593 N N . GLU A 1 200 ? 15.467 1.041 13.754 1.00 67.75 200 GLU A N 1
ATOM 1594 C CA . GLU A 1 200 ? 14.115 0.946 13.226 1.00 67.75 200 GLU A CA 1
ATOM 1595 C C . GLU A 1 200 ? 13.146 0.415 14.288 1.00 67.75 200 GLU A C 1
ATOM 1597 O O . GLU A 1 200 ? 12.082 1.009 14.465 1.00 67.75 200 GLU A O 1
ATOM 1602 N N . GLN A 1 201 ? 13.554 -0.579 15.088 1.00 71.38 201 GLN A N 1
ATOM 1603 C CA . GLN A 1 201 ? 12.842 -0.979 16.310 1.00 71.38 201 GLN A CA 1
ATOM 1604 C C . GLN A 1 201 ? 12.737 0.172 17.316 1.00 71.38 201 GLN A C 1
ATOM 1606 O O . GLN A 1 201 ? 11.639 0.523 17.729 1.00 71.38 201 GLN A O 1
ATOM 1611 N N . ARG A 1 202 ? 13.842 0.856 17.645 1.00 73.69 202 ARG A N 1
ATOM 1612 C CA . ARG A 1 202 ? 13.801 2.009 18.566 1.00 73.69 202 ARG A CA 1
ATOM 1613 C C . ARG A 1 202 ? 12.948 3.157 18.042 1.00 73.69 202 ARG A C 1
ATOM 1615 O O . ARG A 1 202 ? 12.327 3.859 18.831 1.00 73.69 202 ARG A O 1
ATOM 1622 N N . ARG A 1 203 ? 12.907 3.379 16.724 1.00 66.94 203 ARG A N 1
ATOM 1623 C CA . ARG A 1 203 ? 11.972 4.330 16.110 1.00 66.94 203 ARG A CA 1
ATOM 1624 C C . ARG A 1 203 ? 10.533 3.870 16.282 1.00 66.94 203 ARG A C 1
ATOM 1626 O O . ARG A 1 203 ? 9.696 4.719 16.554 1.00 66.94 203 ARG A O 1
ATOM 1633 N N . GLN A 1 204 ? 10.234 2.580 16.133 1.00 68.12 204 GLN A N 1
ATOM 1634 C CA . GLN A 1 204 ? 8.898 2.049 16.419 1.00 68.12 204 GLN A CA 1
ATOM 1635 C C . GLN A 1 204 ? 8.525 2.284 17.884 1.00 68.12 204 GLN A C 1
ATOM 1637 O O . GLN A 1 204 ? 7.473 2.865 18.136 1.00 68.12 204 GLN A O 1
ATOM 1642 N N . ASP A 1 205 ? 9.417 1.964 18.817 1.00 72.38 205 ASP A N 1
ATOM 1643 C CA . ASP A 1 205 ? 9.195 2.173 20.250 1.00 72.38 205 ASP A CA 1
ATOM 1644 C C . ASP A 1 205 ? 9.042 3.657 20.599 1.00 72.38 205 ASP A C 1
ATOM 1646 O O . ASP A 1 205 ? 8.154 4.028 21.359 1.00 72.38 205 ASP A O 1
ATOM 1650 N N . ALA A 1 206 ? 9.853 4.536 20.003 1.00 66.00 206 ALA A N 1
ATOM 1651 C CA . ALA A 1 206 ? 9.757 5.979 20.202 1.00 66.00 206 ALA A CA 1
ATOM 1652 C C . ALA A 1 206 ? 8.472 6.561 19.600 1.00 66.00 206 ALA A C 1
ATOM 1654 O O . ALA A 1 206 ? 7.859 7.438 20.200 1.00 66.00 206 ALA A O 1
ATOM 1655 N N . ILE A 1 207 ? 8.038 6.072 18.436 1.00 68.19 207 ILE A N 1
ATOM 1656 C CA . ILE A 1 207 ? 6.766 6.470 17.825 1.00 68.19 207 ILE A CA 1
ATOM 1657 C C . ILE A 1 207 ? 5.601 6.000 18.702 1.00 68.19 207 ILE A C 1
ATOM 1659 O O . ILE A 1 207 ? 4.687 6.782 18.947 1.00 68.19 207 ILE A O 1
ATOM 1663 N N . LEU A 1 208 ? 5.643 4.769 19.216 1.00 68.75 208 LEU A N 1
ATOM 1664 C CA . LEU A 1 208 ? 4.637 4.237 20.139 1.00 68.75 208 LEU A CA 1
ATOM 1665 C C . LEU A 1 208 ? 4.640 4.990 21.480 1.00 68.75 208 LEU A C 1
ATOM 1667 O O . LEU A 1 208 ? 3.578 5.312 22.004 1.00 68.75 208 LEU A O 1
ATOM 1671 N N . GLY A 1 209 ? 5.813 5.338 22.009 1.00 72.06 209 GLY A N 1
ATOM 1672 C CA . GLY A 1 209 ? 5.974 6.131 23.230 1.00 72.06 209 GLY A CA 1
ATOM 1673 C C . GLY A 1 209 ? 5.450 7.558 23.074 1.00 72.06 209 GLY A C 1
ATOM 1674 O O . GLY A 1 209 ? 4.624 7.999 23.868 1.00 72.06 209 GLY A O 1
ATOM 1675 N N . GLN A 1 210 ? 5.826 8.251 21.994 1.00 68.44 210 GLN A N 1
ATOM 1676 C CA . GLN A 1 210 ? 5.291 9.579 21.671 1.00 68.44 210 GLN A CA 1
ATOM 1677 C C . GLN A 1 210 ? 3.780 9.544 21.412 1.00 68.44 210 GLN A C 1
ATOM 1679 O O . GLN A 1 210 ? 3.087 10.512 21.716 1.00 68.44 210 GLN A O 1
ATOM 1684 N N . GLN A 1 211 ? 3.251 8.444 20.870 1.00 60.97 211 GLN A N 1
ATOM 1685 C CA . GLN A 1 211 ? 1.808 8.243 20.724 1.00 60.97 211 GLN A CA 1
ATOM 1686 C C . GLN A 1 211 ? 1.116 8.086 22.081 1.00 60.97 211 GLN A C 1
ATOM 1688 O O . GLN A 1 211 ? 0.088 8.726 22.297 1.00 60.97 211 GLN A O 1
ATOM 1693 N N . LYS A 1 212 ? 1.693 7.313 23.010 1.00 70.88 212 LYS A N 1
ATOM 1694 C CA . LYS A 1 212 ? 1.178 7.166 24.381 1.00 70.88 212 LYS A CA 1
ATOM 1695 C C . LYS A 1 212 ? 1.210 8.494 25.147 1.00 70.88 212 LYS A C 1
ATOM 1697 O O . LYS A 1 212 ? 0.212 8.862 25.756 1.00 70.88 212 LYS A O 1
ATOM 1702 N N . GLU A 1 213 ? 2.298 9.259 25.052 1.00 70.94 213 GLU A N 1
ATOM 1703 C CA . GLU A 1 213 ? 2.410 10.575 25.700 1.00 70.94 213 GLU A CA 1
ATOM 1704 C C . GLU A 1 213 ? 1.447 11.617 25.116 1.00 70.94 213 GLU A C 1
ATOM 1706 O O . GLU A 1 213 ? 0.865 12.408 25.857 1.00 70.94 213 GLU A O 1
ATOM 1711 N N . ARG A 1 214 ? 1.254 11.639 23.790 1.00 68.50 214 ARG A N 1
ATOM 1712 C CA . ARG A 1 214 ? 0.294 12.556 23.151 1.00 68.50 214 ARG A CA 1
ATOM 1713 C C . ARG A 1 214 ? -1.151 12.190 23.478 1.00 68.50 214 ARG A C 1
ATOM 1715 O O . ARG A 1 214 ? -1.947 13.095 23.692 1.00 68.50 214 ARG A O 1
ATOM 1722 N N . ALA A 1 215 ? -1.475 10.899 23.558 1.00 64.44 215 ALA A N 1
ATOM 1723 C CA . ALA A 1 215 ? -2.792 10.438 23.991 1.00 64.44 215 ALA A CA 1
ATOM 1724 C C . ALA A 1 215 ? -3.064 10.787 25.465 1.00 64.44 215 ALA A C 1
ATOM 1726 O O . ALA A 1 215 ? -4.153 11.255 25.779 1.00 64.44 215 ALA A O 1
ATOM 1727 N N . ALA A 1 216 ? -2.068 10.643 26.347 1.00 68.56 216 ALA A N 1
ATOM 1728 C CA . ALA A 1 216 ? -2.182 11.056 27.748 1.00 68.56 216 ALA A CA 1
ATOM 1729 C C . ALA A 1 216 ? -2.403 12.574 27.883 1.00 68.56 216 ALA A C 1
ATOM 1731 O O . ALA A 1 216 ? -3.322 13.002 28.571 1.00 68.56 216 ALA A O 1
ATOM 1732 N N . LYS A 1 217 ? -1.644 13.394 27.140 1.00 71.69 217 LYS A N 1
ATOM 1733 C CA . LYS A 1 217 ? -1.823 14.859 27.130 1.00 71.69 217 LYS A CA 1
ATOM 1734 C C . LYS A 1 217 ? -3.161 15.308 26.534 1.00 71.69 217 LYS A C 1
ATOM 1736 O O . LYS A 1 217 ? -3.709 16.308 26.980 1.00 71.69 217 LYS A O 1
ATOM 1741 N N . ALA A 1 218 ? -3.687 14.587 25.543 1.00 62.03 218 ALA A N 1
ATOM 1742 C CA . ALA A 1 218 ? -5.013 14.851 24.983 1.00 62.03 218 ALA A CA 1
ATOM 1743 C C . ALA A 1 218 ? -6.147 14.439 25.941 1.00 62.03 218 ALA A C 1
ATOM 1745 O O . ALA A 1 218 ? -7.205 15.056 25.918 1.00 62.03 218 ALA A O 1
ATOM 1746 N N . ALA A 1 219 ? -5.926 13.433 26.795 1.00 58.97 219 ALA A N 1
ATOM 1747 C CA . ALA A 1 219 ? -6.867 13.034 27.842 1.00 58.97 219 ALA A CA 1
ATOM 1748 C C . ALA A 1 219 ? -6.836 13.964 29.073 1.00 58.97 219 ALA A C 1
ATOM 1750 O O . ALA A 1 219 ? -7.835 14.073 29.777 1.00 58.97 219 ALA A O 1
ATOM 1751 N N . GLU A 1 220 ? -5.712 14.643 29.327 1.00 59.06 220 GLU A N 1
ATOM 1752 C CA . GLU A 1 220 ? -5.562 15.635 30.404 1.00 59.06 220 GLU A CA 1
ATOM 1753 C C . GLU A 1 220 ? -6.039 17.047 30.026 1.00 59.06 220 GLU A C 1
ATOM 1755 O O . GLU A 1 220 ? -6.190 17.890 30.910 1.00 59.06 220 GLU A O 1
ATOM 1760 N N . GLN A 1 221 ? -6.301 17.333 28.745 1.00 47.12 221 GLN A N 1
ATOM 1761 C CA . GLN A 1 221 ? -6.967 18.577 28.359 1.00 47.12 221 GLN A CA 1
ATOM 1762 C C . GLN A 1 221 ? -8.456 18.480 28.726 1.00 47.12 221 GLN A C 1
ATOM 1764 O O . GLN A 1 221 ? -9.169 17.669 28.131 1.00 47.12 221 GLN A O 1
ATOM 1769 N N . PRO A 1 222 ? -8.957 19.278 29.691 1.00 44.06 222 PRO A N 1
ATOM 1770 C CA . PRO A 1 222 ? -10.379 19.300 29.989 1.00 44.06 222 PRO A CA 1
ATOM 1771 C C . PRO A 1 222 ? -11.114 19.761 28.733 1.00 44.06 222 PRO A C 1
ATOM 1773 O O . PRO A 1 222 ? -10.740 20.759 28.119 1.00 44.06 222 PRO A O 1
ATOM 1776 N N . SER A 1 223 ? -12.136 18.999 28.350 1.00 48.66 223 SER A N 1
ATOM 1777 C CA . SER A 1 223 ? -13.043 19.317 27.255 1.00 48.66 223 SER A CA 1
ATOM 1778 C C . SER A 1 223 ? -13.470 20.781 27.342 1.00 48.66 223 SER A C 1
ATOM 1780 O O . SER A 1 223 ? -14.212 21.151 28.255 1.00 48.66 223 SER A O 1
ATOM 1782 N N . GLU A 1 224 ? -13.019 21.614 26.402 1.00 46.75 224 GLU A N 1
ATOM 1783 C CA . GLU A 1 224 ? -13.725 22.857 26.132 1.00 46.75 224 GLU A CA 1
ATOM 1784 C C . GLU A 1 224 ? -15.139 22.472 25.703 1.00 46.75 224 GLU A C 1
ATOM 1786 O O . GLU A 1 224 ? -15.366 21.707 24.765 1.00 46.75 224 GLU A O 1
ATOM 1791 N N . ASP A 1 225 ? -16.068 22.944 26.515 1.00 44.97 225 ASP A N 1
ATOM 1792 C CA . ASP A 1 225 ? -17.474 22.615 26.526 1.00 44.97 225 ASP A CA 1
ATOM 1793 C C . ASP A 1 225 ? -18.078 22.722 25.102 1.00 44.97 225 ASP A C 1
ATOM 1795 O O . ASP A 1 225 ? -18.073 23.808 24.505 1.00 44.97 225 ASP A O 1
ATOM 1799 N N . PRO A 1 226 ? -18.626 21.637 24.514 1.00 49.94 226 PRO A N 1
ATOM 1800 C CA . PRO A 1 226 ? -19.228 21.673 23.175 1.00 49.94 226 PRO A CA 1
ATOM 1801 C C . PRO A 1 226 ? -20.453 22.607 23.081 1.00 49.94 226 PRO A C 1
ATOM 1803 O O . PRO A 1 226 ? -20.960 22.870 21.985 1.00 49.94 226 PRO A O 1
ATOM 1806 N N . SER A 1 227 ? -20.897 23.172 24.208 1.00 49.62 227 SER A N 1
ATOM 1807 C CA . SER A 1 227 ? -21.947 24.184 24.316 1.00 49.62 227 SER A CA 1
ATOM 1808 C C . SER A 1 227 ? -21.592 25.531 23.654 1.00 49.62 227 SER A C 1
ATOM 1810 O O . SER A 1 227 ? -22.501 26.258 23.245 1.00 49.62 227 SER A O 1
ATOM 1812 N N . GLN A 1 228 ? -20.308 25.860 23.440 1.00 43.84 228 GLN A N 1
ATOM 1813 C CA . GLN A 1 228 ? -19.919 27.146 22.828 1.00 43.84 228 GLN A CA 1
ATOM 1814 C C . GLN A 1 228 ? -19.844 27.130 21.291 1.00 43.84 228 GLN A C 1
ATOM 1816 O O . GLN A 1 228 ? -20.012 28.173 20.650 1.00 43.84 228 GLN A O 1
ATOM 1821 N N . HIS A 1 229 ? -19.678 25.964 20.656 1.00 45.94 229 HIS A N 1
ATOM 1822 C CA . HIS A 1 229 ? -19.637 25.881 19.189 1.00 45.94 229 HIS A CA 1
ATOM 1823 C C . HIS A 1 229 ? -21.025 25.832 18.531 1.00 45.94 229 HIS A C 1
ATOM 1825 O O . HIS A 1 229 ? -21.168 26.275 17.387 1.00 45.94 229 HIS A O 1
ATOM 1831 N N . ALA A 1 230 ? -22.061 25.391 19.252 1.00 46.72 230 ALA A N 1
ATOM 1832 C CA . ALA A 1 230 ? -23.443 25.441 18.771 1.00 46.72 230 ALA A CA 1
ATOM 1833 C C . ALA A 1 230 ? -24.010 26.877 18.748 1.00 46.72 230 ALA A C 1
ATOM 1835 O O . ALA A 1 230 ? -24.750 27.234 17.831 1.00 46.72 230 ALA A O 1
ATOM 1836 N N . ALA A 1 231 ? -23.592 27.742 19.680 1.00 43.66 231 ALA A N 1
ATOM 1837 C CA . ALA A 1 231 ? -24.050 29.133 19.752 1.00 43.66 231 ALA A CA 1
ATOM 1838 C C . ALA A 1 231 ? -23.521 30.022 18.606 1.00 43.66 231 ALA A C 1
ATOM 1840 O O . ALA A 1 231 ? -24.119 31.048 18.289 1.00 43.66 231 ALA A O 1
ATOM 1841 N N . ARG A 1 232 ? -22.435 29.622 17.926 1.00 46.19 232 ARG A N 1
ATOM 1842 C CA . ARG A 1 232 ? -21.830 30.396 16.824 1.00 46.19 232 ARG A CA 1
ATOM 1843 C C . ARG A 1 232 ? -22.391 30.089 15.431 1.00 46.19 232 ARG A C 1
ATOM 1845 O O . ARG A 1 232 ? -22.043 30.789 14.486 1.00 46.19 232 ARG A O 1
ATOM 1852 N N . ARG A 1 233 ? -23.254 29.075 15.288 1.00 48.28 233 ARG A N 1
ATOM 1853 C CA . ARG A 1 233 ? -23.938 28.747 14.016 1.00 48.28 233 ARG A CA 1
ATOM 1854 C C . ARG A 1 233 ? -25.432 29.096 14.004 1.00 48.28 233 ARG A C 1
ATOM 1856 O O . ARG A 1 233 ? -26.082 28.891 12.987 1.00 48.28 233 ARG A O 1
ATOM 1863 N N . GLY A 1 234 ? -25.965 29.644 15.098 1.00 41.50 234 GLY A N 1
ATOM 1864 C CA . GLY A 1 234 ? -27.394 29.931 15.274 1.00 41.50 234 GLY A CA 1
ATOM 1865 C C . GLY A 1 234 ? -27.832 31.378 15.033 1.00 41.50 234 GLY A C 1
ATOM 1866 O O . GLY A 1 234 ? -28.929 31.736 15.445 1.00 41.50 234 GLY A O 1
ATOM 1867 N N . ILE A 1 235 ? -27.007 32.233 14.421 1.00 47.00 235 ILE A N 1
ATOM 1868 C CA . ILE A 1 235 ? -27.373 33.628 14.135 1.00 47.00 235 ILE A CA 1
ATOM 1869 C C . ILE A 1 235 ? -26.776 34.008 12.781 1.00 47.00 235 ILE A C 1
ATOM 1871 O O . ILE A 1 235 ? -25.628 34.416 12.745 1.00 47.00 235 ILE A O 1
ATOM 1875 N N . PHE A 1 236 ? -27.504 33.817 11.676 1.00 40.81 236 PHE A N 1
ATOM 1876 C CA . PHE A 1 236 ? -27.521 34.731 10.520 1.00 40.81 236 PHE A CA 1
ATOM 1877 C C . PHE A 1 236 ? -28.569 34.262 9.485 1.00 40.81 236 PHE A C 1
ATOM 1879 O O . PHE A 1 236 ? -28.442 33.203 8.880 1.00 40.81 236 PHE A O 1
ATOM 1886 N N . HIS A 1 237 ? -29.580 35.118 9.297 1.00 39.66 237 HIS A N 1
ATOM 1887 C CA . HIS A 1 237 ? -30.596 35.172 8.234 1.00 39.66 237 HIS A CA 1
ATOM 1888 C C . HIS A 1 237 ? -31.833 34.257 8.275 1.00 39.66 237 HIS A C 1
ATOM 1890 O O . HIS A 1 237 ? -32.041 33.392 7.433 1.00 39.66 237 HIS A O 1
ATOM 1896 N N . SER A 1 238 ? -32.781 34.646 9.132 1.00 39.66 238 SER A N 1
ATOM 1897 C CA . SER A 1 238 ? -34.168 34.869 8.705 1.00 39.66 238 SER A CA 1
ATOM 1898 C C . SER A 1 238 ? -34.313 36.306 8.160 1.00 39.66 238 SER A C 1
ATOM 1900 O O . SER A 1 238 ? -34.217 37.252 8.941 1.00 39.66 238 SER A O 1
ATOM 1902 N N . SER A 1 239 ? -34.508 36.501 6.850 1.00 37.44 239 SER A N 1
ATOM 1903 C CA . SER A 1 239 ? -35.121 37.715 6.265 1.00 37.44 239 SER A CA 1
ATOM 1904 C C . SER A 1 239 ? -35.425 37.516 4.769 1.00 37.44 239 SER A C 1
ATOM 1906 O O . SER A 1 239 ? -34.635 36.889 4.070 1.00 37.44 239 SER A O 1
ATOM 1908 N N . SER A 1 240 ? -36.532 38.107 4.302 1.00 40.38 240 SER A N 1
ATOM 1909 C CA . SER A 1 240 ? -37.233 37.986 2.999 1.00 40.38 240 SER A CA 1
ATOM 1910 C C . SER A 1 240 ? -37.992 36.658 2.826 1.00 40.38 240 SER A C 1
ATOM 1912 O O . SER A 1 240 ? -37.394 35.611 2.644 1.00 40.38 240 SER A O 1
ATOM 1914 N N . ALA A 1 241 ? -39.305 36.537 3.049 1.00 36.66 241 ALA A N 1
ATOM 1915 C CA . ALA A 1 241 ? -40.469 37.351 2.680 1.00 36.66 241 ALA A CA 1
ATOM 1916 C C . ALA A 1 241 ? -40.676 37.495 1.160 1.00 36.66 241 ALA A C 1
ATOM 1918 O O . ALA A 1 241 ? -39.957 38.236 0.505 1.00 36.66 241 ALA A O 1
ATOM 1919 N N . SER A 1 242 ? -41.745 36.839 0.684 1.00 38.06 242 SER A N 1
ATOM 1920 C CA . SER A 1 242 ? -42.746 37.373 -0.252 1.00 38.06 242 SER A CA 1
ATOM 1921 C C . SER A 1 242 ? -42.274 37.883 -1.621 1.00 38.06 242 SER A C 1
ATOM 1923 O O . SER A 1 242 ? -41.837 39.024 -1.722 1.00 38.06 242 SER A O 1
ATOM 1925 N N . ALA A 1 243 ? -42.569 37.133 -2.690 1.00 34.56 243 ALA A N 1
ATOM 1926 C CA . ALA A 1 243 ? -43.518 37.551 -3.741 1.00 34.56 243 ALA A CA 1
ATOM 1927 C C . ALA A 1 243 ? -43.542 36.565 -4.930 1.00 34.56 243 ALA A C 1
ATOM 1929 O O . ALA A 1 243 ? -42.544 35.916 -5.222 1.00 34.56 243 ALA A O 1
ATOM 1930 N N . ALA A 1 244 ? -44.681 36.579 -5.631 1.00 34.53 244 ALA A N 1
ATOM 1931 C CA . ALA A 1 244 ? -44.962 36.060 -6.976 1.00 34.53 244 ALA A CA 1
ATOM 1932 C C . ALA A 1 244 ? -45.508 34.621 -7.095 1.00 34.53 244 ALA A C 1
ATOM 1934 O O . ALA A 1 244 ? -44.816 33.676 -7.463 1.00 34.53 244 ALA A O 1
ATOM 1935 N N . ALA A 1 245 ? -46.817 34.519 -6.843 1.00 37.16 245 ALA A N 1
ATOM 1936 C CA . ALA A 1 245 ? -47.751 33.811 -7.719 1.00 37.16 245 ALA A CA 1
ATOM 1937 C C . ALA A 1 245 ? -48.385 34.844 -8.689 1.00 37.16 245 ALA A C 1
ATOM 1939 O O . ALA A 1 245 ? -48.498 36.010 -8.299 1.00 37.16 245 ALA A O 1
ATOM 1940 N N . ASN A 1 246 ? -48.827 34.383 -9.871 1.00 36.75 246 ASN A N 1
ATOM 1941 C CA . ASN A 1 246 ? -49.312 35.102 -11.078 1.00 36.75 246 ASN A CA 1
ATOM 1942 C C . ASN A 1 246 ? -48.158 35.665 -11.937 1.00 36.75 246 ASN A C 1
ATOM 1944 O O . ASN A 1 246 ? -47.362 36.451 -11.434 1.00 36.75 246 ASN A O 1
ATOM 1948 N N . ASP A 1 247 ? -47.932 35.279 -13.195 1.00 37.47 247 ASP A N 1
ATOM 1949 C CA . ASP A 1 247 ? -48.774 34.724 -14.273 1.00 37.47 247 ASP A CA 1
ATOM 1950 C C . ASP A 1 247 ? -48.101 33.522 -14.970 1.00 37.47 247 ASP A C 1
ATOM 1952 O O . ASP A 1 247 ? -46.847 33.492 -15.016 1.00 37.47 247 ASP A O 1
#

Sequence (247 aa):
RYSPDGSAEFNWRMGWWVSLPDAALSARLRLQVYDDTSFGSFNADRLCAAADLNIRAMLDDALMHGEPIVKRKQPVSLRHPSYPEIDTRLQLALELVPESLALSRVCMYGKRGYELTQDQDYVLPPPFRPAVFSLVNPSPFFNYTFTKLANSMNFQAMSVSLLLPLVPLVLQFIAWTPWQWYAAGSALGVAVFLRVFLLEQRRQDAILGQQKERAAKAAEQPSEDPSQHAARRGIFHSSSASAAAND

Secondary structure (DSSP, 8-state):
---TTS-------EE---PPPPTTS--EEEEEEEE---TTSSS--EEEEEEEEE-HHHHHHHHHH-S-EEEEEEEEEEE-SS-TT-EEEEEEEEEE--HHHHTTS--EEGGGGG-TTTTTTSSSPPP-PPPPP-SS--HHHHHHHHHHHHHHHHHHHHHHHHH-TTHHHHHHHHHT--THHHHHHHHHHHHHHHHHHHHHHHHHHHHHHHHHHHHHHHHHS----THHHHTTSS-S-----------

Radius of gyration: 26.68 Å; chains: 1; bounding box: 93×54×58 Å

Foldseek 3Di:
DADPVRDWFLQAFEDEDDDLDDLPDQDKDKDWDFAPPPDPDPDDGHTAWIDIHRCSVVSVVCVVPVAKDKDAFDWDWTAGPVCRVDTDIDTDMDIDHPPLLVVVDPGDYDPSSPDSCPQVVPNGDRILGADDADPVDRVNNVVSVVVVVVVVVVVVVVVVCVVPVCPVVVVCVVVVDDCVVVVVVVVVVVVVVVVVVVVVVVVVVVVVVVSVVVSVVVVPPPDPDPVVVVVVVPDDDDDDDDDDDDD

Organism: NCBI:txid708628